Protein AF-A0A8T5LD85-F1 (afdb_monomer)

pLDDT: mean 77.51, std 15.49, range [33.22, 97.12]

Solvent-accessible surface area (backbone atoms only — not comparable to full-atom values): 18592 Å² total; per-residue (Å²): 136,86,70,87,50,70,67,47,44,51,53,49,46,69,74,64,62,64,56,64,53,70,41,62,47,35,42,50,75,44,78,92,43,72,86,61,87,80,78,57,36,55,73,49,64,43,42,46,42,72,33,57,72,89,46,69,67,46,61,55,53,54,53,54,45,33,55,76,69,49,54,32,42,46,53,50,37,31,38,57,73,80,28,33,39,38,39,31,45,53,78,67,80,88,53,88,44,42,70,38,31,52,52,48,53,39,49,52,37,43,68,58,50,76,78,54,74,95,57,60,59,74,67,29,42,44,67,82,39,66,40,73,43,72,80,37,50,37,83,82,70,28,62,16,40,70,61,84,54,78,74,66,75,52,84,43,77,84,71,60,74,77,65,56,66,78,64,61,74,66,51,38,40,40,35,38,28,34,61,34,60,34,54,84,49,90,68,32,23,34,50,72,44,38,32,80,65,85,80,62,70,59,65,61,52,23,66,77,68,68,42,29,39,32,45,31,29,38,46,98,72,35,40,36,38,39,25,51,43,58,40,48,59,69,60,46,51,54,50,37,62,74,59,70,35,73,47,68,56,35,73,74,70,75,44,45,79,43,68,66,39,43,35,33,26,81,88,28,81,74,36,70,45,55,39,81,76,49,73,53,82,32,73,91,40,47,81,43,58,24,35,35,30,59,48,53,54,40,45,75,68,72,43,89,79,89,66,89,32,67,41,50,35,86,65,56,72,74,42,80,46,77,45,76,46,130

Mean predicted aligned error: 16.6 Å

Radius of gyration: 26.23 Å; Cα contacts (8 Å, |Δi|>4): 599; chains: 1; bounding box: 59×49×70 Å

Secondary structure (DSSP, 8-state):
----SHHHHHHHHHHH--S--EEESEEESSTT-SSSTTSPPEEEE-EEEEEETT-THHHHHHHHHHHHTT---EEEEEE-SSEEEEEEE------SSHHHHHHHHHHHHHHHHTT-SS--HHHHH-SS-EEEPTT-B-TTS-B-EE--------------HHHHGGG----EEEEEEEESB-TTSSSEE--EEEESSPPP-HHHHHHHHT---EEEEEETTEEEEEE-B-EEHHHHHHHHHHHT---HHHHHHSS-EEE-S-EEETTEEEEPPPEEEEEE--GGGTTS-EEHHHHHHHHHTT-----SSEES-SS---EEEEEEP-

Foldseek 3Di:
DDDDDPVSVVVVCVVPVDQFAKDFQWDWPDRVDPPPPDDIFTFAGKQKWWFFAVPPVLVVLLVVLCVVVLFWWWKWKKDQPGTIMMTTRRVDDGDPARVLNLVVQLVVQCSSPVPGPPTPNVQRSDRRHMDTDQQDAHNVRDHTHIPDDDTDGDPRPPDDPVPVVVVDAQKKKKFKKFKQDFAPDDQKGWQKFKAQDDWDPVVVLCVVLVFFKWFWWDKPRIIITTTQFIDHLVSSVVSRVVRVGDCPCCVVPVIDMDTLAFIAINNGTPIGGIAGDDMPGDCPCLQHEGEQQCCVSCVSNVHDDDRPHYDGDNHTDMDIDIDRHD

Nearest PDB structures (foldseek):
  4fgn-assembly1_B  TM=5.171E-01  e=1.941E+00  Betapolyomavirus macacae
  2atz-assembly1_A  TM=5.413E-01  e=8.289E+00  Helicobacter pylori 26695
  2zho-assembly3_F  TM=2.823E-01  e=5.520E+00  Thermus thermophilus
  5xor-assembly3_D  TM=3.253E-01  e=6.964E+00  Porcine circovirus 2

Sequence (326 aa):
EQIRNEKDLLKQLIRFQPLNVFSSVSTWLNPLNIETEKDNILLDSLLYIDIDSHKKSILKQVRDRMKDLKIAGEWDYGNSGNGFFDYYNLNLIPVQNPEARYIYHQGIKKQIISKLKDVDIPISIDMERVSRVIGTYNEGENLCHSLKGRLKSFKGKKKEKKEIEKKVPKLYYSYKFITNVVEGTNNLCVPILKFKGKLPDLRKVQEKFKLSTFYLLETHNSKIAICLKVIDKNRLKKIMNFAKCESNAFEKYGFIWVRTSKMITNHGLKDDKPRLIKMIINKKFDKEPHSRPHLDLLKHLGIKVNHPNLVGNEKNKVYMAKFKGF

Structure (mmCIF, N/CA/C/O backbone):
data_AF-A0A8T5LD85-F1
#
_entry.id   AF-A0A8T5LD85-F1
#
loop_
_atom_site.group_PDB
_atom_site.id
_atom_site.type_symbol
_atom_site.label_atom_id
_atom_site.label_alt_id
_atom_site.label_comp_id
_atom_site.label_asym_id
_atom_site.label_entity_id
_atom_site.label_seq_id
_atom_site.pdbx_PDB_ins_code
_atom_site.Cartn_x
_atom_site.Cartn_y
_atom_site.Cartn_z
_atom_site.occupancy
_atom_site.B_iso_or_equiv
_atom_site.auth_seq_id
_atom_site.auth_comp_id
_atom_site.auth_asym_id
_atom_site.auth_atom_id
_atom_site.pdbx_PDB_model_num
ATOM 1 N N . GLU A 1 1 ? -5.886 3.754 -30.152 1.00 68.81 1 GLU A N 1
ATOM 2 C CA . GLU A 1 1 ? -6.060 2.464 -30.864 1.00 68.81 1 GLU A CA 1
ATOM 3 C C . GLU A 1 1 ? -5.058 1.455 -30.300 1.00 68.81 1 GLU A C 1
ATOM 5 O O . GLU A 1 1 ? -3.999 1.881 -29.857 1.00 68.81 1 GLU A O 1
ATOM 10 N N . GLN A 1 2 ? -5.391 0.161 -30.230 1.00 78.12 2 GLN A N 1
ATOM 11 C CA . GLN A 1 2 ? -4.450 -0.870 -29.757 1.00 78.12 2 GLN A CA 1
ATOM 12 C C . GLN A 1 2 ? -3.513 -1.297 -30.892 1.00 78.12 2 GLN A C 1
ATOM 14 O O . GLN A 1 2 ? -3.983 -1.543 -31.999 1.00 78.12 2 GLN A O 1
ATOM 19 N N . ILE A 1 3 ? -2.219 -1.438 -30.601 1.00 84.06 3 ILE A N 1
ATOM 20 C CA . ILE A 1 3 ? -1.218 -2.004 -31.516 1.00 84.06 3 ILE A CA 1
ATOM 21 C C . ILE A 1 3 ? -1.091 -3.494 -31.193 1.00 84.06 3 ILE A C 1
ATOM 23 O O . ILE A 1 3 ? -0.669 -3.838 -30.090 1.00 84.06 3 ILE A O 1
ATOM 27 N N . ARG A 1 4 ? -1.490 -4.383 -32.110 1.00 84.19 4 ARG A N 1
ATOM 28 C CA . ARG A 1 4 ? -1.471 -5.843 -31.880 1.00 84.19 4 ARG A CA 1
ATOM 29 C C . ARG A 1 4 ? -0.425 -6.569 -32.714 1.00 84.19 4 ARG A C 1
ATOM 31 O O . ARG A 1 4 ? -0.063 -7.696 -32.394 1.00 84.19 4 ARG A O 1
ATOM 38 N N . ASN A 1 5 ? 0.024 -5.950 -33.797 1.00 82.19 5 ASN A N 1
ATOM 39 C CA . ASN A 1 5 ? 0.986 -6.517 -34.730 1.00 82.19 5 ASN A CA 1
ATOM 40 C C . ASN A 1 5 ? 1.802 -5.405 -35.411 1.00 82.19 5 ASN A C 1
ATOM 42 O O . ASN A 1 5 ? 1.544 -4.214 -35.233 1.00 82.19 5 ASN A O 1
ATOM 46 N N . GLU A 1 6 ? 2.780 -5.813 -36.216 1.00 80.00 6 GLU A N 1
ATOM 47 C CA . GLU A 1 6 ? 3.669 -4.912 -36.953 1.00 80.00 6 GLU A CA 1
ATOM 48 C C . GLU A 1 6 ? 2.924 -3.984 -37.926 1.00 80.00 6 GLU A C 1
ATOM 50 O O . GLU A 1 6 ? 3.265 -2.808 -38.029 1.00 80.00 6 GLU A O 1
ATOM 55 N N . LYS A 1 7 ? 1.865 -4.466 -38.593 1.00 86.00 7 LYS A N 1
ATOM 56 C CA . LYS A 1 7 ? 1.065 -3.642 -39.515 1.00 86.00 7 LYS A CA 1
ATOM 57 C C . LYS A 1 7 ? 0.327 -2.532 -38.770 1.00 86.00 7 LYS A C 1
ATOM 59 O O . LYS A 1 7 ? 0.285 -1.403 -39.255 1.00 86.00 7 LYS A O 1
ATOM 64 N N . ASP A 1 8 ? -0.220 -2.836 -37.592 1.00 86.12 8 ASP A N 1
ATOM 65 C CA . ASP A 1 8 ? -0.864 -1.836 -36.736 1.00 86.12 8 ASP A CA 1
ATOM 66 C C . ASP A 1 8 ? 0.149 -0.773 -36.310 1.00 86.12 8 ASP A C 1
ATOM 68 O O . ASP A 1 8 ? -0.139 0.418 -36.412 1.00 86.12 8 ASP A O 1
ATOM 72 N N . LEU A 1 9 ? 1.343 -1.199 -35.875 1.00 81.31 9 LEU A N 1
ATOM 73 C CA . LEU A 1 9 ? 2.420 -0.294 -35.478 1.00 81.31 9 LEU A CA 1
ATOM 74 C C . LEU A 1 9 ? 2.813 0.618 -36.642 1.00 81.31 9 LEU A C 1
ATOM 76 O O . LEU A 1 9 ? 2.788 1.835 -36.488 1.00 81.31 9 LEU A O 1
ATOM 80 N N . LEU A 1 10 ? 3.100 0.047 -37.814 1.00 80.88 10 LEU A N 1
ATOM 81 C CA . LEU A 1 10 ? 3.479 0.799 -39.008 1.00 80.88 10 LEU A CA 1
ATOM 82 C C . LEU A 1 10 ? 2.406 1.824 -39.393 1.00 80.88 10 LEU A C 1
ATOM 84 O O . LEU A 1 10 ? 2.725 2.980 -39.662 1.00 80.88 10 LEU A O 1
ATOM 88 N N . LYS A 1 11 ? 1.127 1.432 -39.349 1.00 85.62 11 LYS A N 1
ATOM 89 C CA . LYS A 1 11 ? 0.003 2.340 -39.603 1.00 85.62 11 LYS A CA 1
ATOM 90 C C . LYS A 1 11 ? -0.007 3.522 -38.628 1.00 85.62 11 LYS A C 1
ATOM 92 O O . LYS A 1 11 ? -0.221 4.651 -39.065 1.00 85.62 11 LYS A O 1
ATOM 97 N N . GLN A 1 12 ? 0.232 3.290 -37.332 1.00 85.06 12 GLN A N 1
ATOM 98 C CA . GLN A 1 12 ? 0.310 4.379 -36.348 1.00 85.06 12 GLN A CA 1
ATOM 99 C C . GLN A 1 12 ? 1.540 5.267 -36.567 1.00 85.06 12 GLN A C 1
ATOM 101 O O . GLN A 1 12 ? 1.423 6.486 -36.481 1.00 85.06 12 GLN A O 1
ATOM 106 N N . LEU A 1 13 ? 2.699 4.678 -36.877 1.00 79.06 13 LEU A N 1
ATOM 107 C CA . LEU A 1 13 ? 3.932 5.424 -37.135 1.00 79.06 13 LEU A CA 1
ATOM 108 C C . LEU A 1 13 ? 3.786 6.351 -38.345 1.00 79.06 13 LEU A C 1
ATOM 110 O O . LEU A 1 13 ? 4.150 7.519 -38.255 1.00 79.06 13 LEU A O 1
ATOM 114 N N . ILE A 1 14 ? 3.189 5.870 -39.440 1.00 81.12 14 ILE A N 1
ATOM 115 C CA . ILE A 1 14 ? 2.913 6.688 -40.632 1.00 81.12 14 ILE A CA 1
ATOM 116 C C . ILE A 1 14 ? 1.914 7.804 -40.310 1.00 81.12 14 ILE A C 1
ATOM 118 O O . ILE A 1 14 ? 2.099 8.937 -40.743 1.00 81.12 14 ILE A O 1
ATOM 122 N N . ARG A 1 15 ? 0.857 7.489 -39.550 1.00 85.38 15 ARG A N 1
ATOM 123 C CA . ARG A 1 15 ? -0.204 8.445 -39.207 1.00 85.38 15 ARG A CA 1
ATOM 124 C C 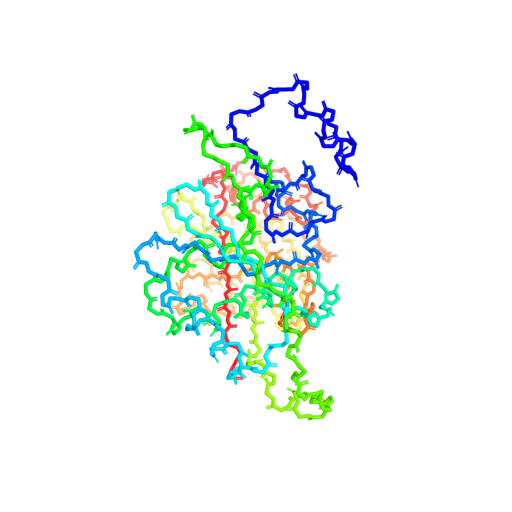. ARG A 1 15 ? 0.295 9.586 -38.325 1.00 85.38 15 ARG A C 1
ATOM 126 O O . ARG A 1 15 ? -0.108 10.722 -38.539 1.00 85.38 15 ARG A O 1
ATOM 133 N N . PHE A 1 16 ? 1.087 9.272 -37.302 1.00 82.94 16 PHE A N 1
ATOM 134 C CA . PHE A 1 16 ? 1.475 10.239 -36.274 1.00 82.94 16 PHE A CA 1
ATOM 135 C C . PHE A 1 16 ? 2.872 10.825 -36.463 1.00 82.94 16 PHE A C 1
ATOM 137 O O . PHE A 1 16 ? 3.164 11.833 -35.831 1.00 82.94 16 PHE A O 1
ATOM 144 N N . GLN A 1 17 ? 3.719 10.201 -37.289 1.00 80.50 17 GLN A N 1
ATOM 145 C CA . GLN A 1 17 ? 5.101 10.620 -37.557 1.00 80.50 17 GLN A CA 1
ATOM 146 C C . GLN A 1 17 ? 5.865 11.027 -36.280 1.00 80.50 17 GLN A C 1
ATOM 148 O O . GLN A 1 17 ? 6.377 12.143 -36.180 1.00 80.50 17 GLN A O 1
ATOM 153 N N . PRO A 1 18 ? 5.901 10.158 -35.251 1.00 80.31 18 PRO A N 1
ATOM 154 C CA . PRO A 1 18 ? 6.452 10.532 -33.956 1.00 80.31 18 PRO A CA 1
ATOM 155 C C . PRO A 1 18 ? 7.970 10.744 -34.026 1.00 80.31 18 PRO A C 1
ATOM 157 O O . PRO A 1 18 ? 8.690 9.921 -34.588 1.00 80.31 18 PRO A O 1
ATOM 160 N N . LEU A 1 19 ? 8.466 11.788 -33.352 1.00 77.31 19 LEU A N 1
ATOM 161 C CA . LEU A 1 19 ? 9.908 12.052 -33.203 1.00 77.31 19 LEU A CA 1
ATOM 162 C C . LEU A 1 19 ? 10.634 10.965 -32.397 1.00 77.31 19 LEU A C 1
ATOM 164 O O . LEU A 1 19 ? 11.827 10.729 -32.563 1.00 77.31 19 LEU A O 1
ATOM 168 N N . ASN A 1 20 ? 9.921 10.312 -31.479 1.00 79.75 20 ASN A N 1
ATOM 169 C CA . ASN A 1 20 ? 10.462 9.255 -30.642 1.00 79.75 20 ASN A CA 1
ATOM 170 C C . ASN A 1 20 ? 9.410 8.162 -30.435 1.00 79.75 20 ASN A C 1
ATOM 172 O O . ASN A 1 20 ? 8.248 8.452 -30.152 1.00 79.75 20 ASN A O 1
ATOM 176 N N . VAL A 1 21 ? 9.836 6.901 -30.527 1.00 82.88 21 VAL A N 1
ATOM 177 C CA . VAL A 1 21 ? 8.967 5.735 -30.339 1.00 82.88 21 VAL A CA 1
ATOM 178 C C . VAL A 1 21 ? 9.463 4.917 -29.157 1.00 82.88 21 VAL A C 1
ATOM 180 O O . VAL A 1 21 ? 10.619 4.487 -29.121 1.00 82.88 21 VAL A O 1
ATOM 183 N N . PHE A 1 22 ? 8.566 4.665 -28.208 1.00 87.00 22 PHE A N 1
ATOM 184 C CA . PHE A 1 22 ? 8.861 3.908 -27.000 1.00 87.00 22 PHE A CA 1
ATOM 185 C C . PHE A 1 22 ? 7.869 2.762 -26.796 1.00 87.00 22 PHE A C 1
ATOM 187 O O . PHE A 1 22 ? 6.721 2.830 -27.231 1.00 87.00 22 PHE A O 1
ATOM 194 N N . SER A 1 23 ? 8.316 1.721 -26.100 1.00 86.75 23 SER A N 1
ATOM 195 C CA . SER A 1 23 ? 7.491 0.624 -25.599 1.00 86.75 23 SER A CA 1
ATOM 196 C C . SER A 1 23 ? 7.777 0.412 -24.119 1.00 86.75 23 SER A C 1
ATOM 198 O O . SER A 1 23 ? 8.888 0.662 -23.659 1.00 86.75 23 SER A O 1
ATOM 200 N N . SER A 1 24 ? 6.798 -0.076 -23.358 1.00 88.06 24 SER A N 1
ATOM 201 C CA . SER A 1 24 ? 7.055 -0.496 -21.979 1.00 88.06 24 SER A CA 1
ATOM 202 C C . SER A 1 24 ? 8.015 -1.687 -21.959 1.00 88.06 24 SER A C 1
ATOM 204 O O . SER A 1 24 ? 7.915 -2.587 -22.795 1.00 88.06 24 SER A O 1
ATOM 206 N N . V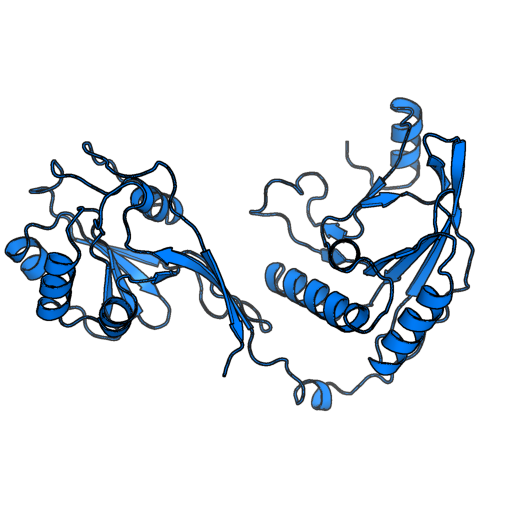AL A 1 25 ? 8.920 -1.710 -20.976 1.00 88.12 25 VAL A N 1
ATOM 207 C CA . VAL A 1 25 ? 9.764 -2.885 -20.681 1.00 88.12 25 VAL A CA 1
ATOM 208 C C . VAL A 1 25 ? 8.979 -3.979 -19.949 1.00 88.12 25 VAL A C 1
ATOM 210 O O . VAL A 1 25 ? 9.489 -5.076 -19.719 1.00 88.12 25 VAL A O 1
ATOM 213 N N . SER A 1 26 ? 7.737 -3.676 -19.567 1.00 87.88 26 SER A N 1
ATOM 214 C CA . SER A 1 26 ? 6.810 -4.575 -18.899 1.00 87.88 26 SER A CA 1
ATOM 215 C C . SER A 1 26 ? 5.597 -4.865 -19.768 1.00 87.88 26 SER A C 1
ATOM 217 O O . SER A 1 26 ? 5.106 -4.021 -20.513 1.00 87.88 26 SER A O 1
ATOM 219 N N . THR A 1 27 ? 5.087 -6.083 -19.638 1.00 85.06 27 THR A N 1
ATOM 220 C CA . THR A 1 27 ? 3.852 -6.516 -20.284 1.00 85.06 27 THR A CA 1
ATOM 221 C C . THR A 1 27 ? 2.713 -6.405 -19.287 1.00 85.06 27 THR A C 1
ATOM 223 O O . THR A 1 27 ? 2.807 -6.920 -18.172 1.00 85.06 27 THR A O 1
ATOM 226 N N . TRP A 1 28 ? 1.621 -5.774 -19.700 1.00 84.56 28 TRP A N 1
ATOM 227 C CA . TRP A 1 28 ? 0.451 -5.517 -18.866 1.00 84.56 28 TRP A CA 1
ATOM 228 C C . TRP A 1 28 ? -0.791 -6.147 -19.484 1.00 84.56 28 TRP A C 1
ATOM 230 O O . TRP A 1 28 ? -0.913 -6.211 -20.706 1.00 84.56 28 TRP A O 1
ATOM 240 N N . LEU A 1 29 ? -1.731 -6.584 -18.647 1.00 82.69 29 LEU A N 1
ATOM 241 C CA . LEU A 1 29 ? -3.008 -7.130 -19.106 1.00 82.69 29 LEU A CA 1
ATOM 242 C C . LEU A 1 29 ? -3.829 -6.082 -19.870 1.00 82.69 29 LEU A C 1
ATOM 244 O O . LEU A 1 29 ? -4.479 -6.411 -20.858 1.00 82.69 29 LEU A O 1
ATOM 248 N N . ASN A 1 30 ? -3.781 -4.822 -19.430 1.00 83.44 30 ASN A N 1
ATOM 249 C CA . ASN A 1 30 ? -4.406 -3.694 -20.108 1.00 83.44 30 ASN A CA 1
ATOM 250 C C . ASN A 1 30 ? -3.372 -2.588 -20.398 1.00 83.44 30 ASN A C 1
ATOM 252 O O . ASN A 1 30 ? -3.226 -1.658 -19.605 1.00 83.44 30 ASN A O 1
ATOM 256 N N . PRO A 1 31 ? -2.655 -2.633 -21.532 1.00 78.81 31 PRO A N 1
ATOM 257 C CA . PRO A 1 31 ? -1.578 -1.683 -21.826 1.00 78.81 31 PRO A CA 1
ATOM 258 C C . PRO A 1 31 ? -2.053 -0.235 -22.036 1.00 78.81 31 PRO A C 1
ATOM 260 O O . PRO A 1 31 ? -1.231 0.671 -22.047 1.00 78.81 31 PRO A O 1
ATOM 263 N N . LEU A 1 32 ? -3.362 0.006 -22.181 1.00 80.06 32 LEU A N 1
ATOM 264 C CA . LEU A 1 32 ? -3.923 1.354 -22.327 1.00 80.06 32 LEU A CA 1
ATOM 265 C C . LEU A 1 32 ? -4.188 2.050 -20.987 1.00 80.06 32 LEU A C 1
ATOM 267 O O . LEU A 1 32 ? -4.561 3.218 -20.977 1.00 80.06 32 LEU A O 1
ATOM 271 N N . ASN A 1 33 ? -4.048 1.339 -19.866 1.00 74.06 33 ASN A N 1
ATOM 272 C CA . ASN A 1 33 ? -4.410 1.851 -18.552 1.00 74.06 33 ASN A CA 1
ATOM 273 C C . ASN A 1 33 ? -3.327 1.547 -17.509 1.00 74.06 33 ASN A C 1
ATOM 275 O O . ASN A 1 33 ? -3.544 0.795 -16.559 1.00 74.06 33 ASN A O 1
ATOM 279 N N . ILE A 1 34 ? -2.124 2.073 -17.741 1.00 63.03 34 ILE A N 1
ATOM 280 C CA . ILE A 1 34 ? -0.964 1.875 -16.858 1.00 63.03 34 ILE A CA 1
ATOM 281 C C . ILE A 1 34 ? -1.044 2.818 -15.642 1.00 63.03 34 ILE A C 1
ATOM 283 O O . ILE A 1 34 ? -0.747 2.398 -14.532 1.00 63.03 34 ILE A O 1
ATOM 287 N N . GLU A 1 35 ? -1.553 4.043 -15.819 1.00 55.84 35 GLU A N 1
ATOM 288 C CA . GLU A 1 35 ? -1.528 5.098 -14.790 1.00 55.84 35 GLU A CA 1
ATOM 289 C C . GLU A 1 35 ? -2.630 4.993 -13.719 1.00 55.84 35 GLU A C 1
ATOM 291 O O . GLU A 1 35 ? -2.504 5.575 -12.640 1.00 55.84 35 GLU A O 1
ATOM 296 N N . THR A 1 36 ? -3.722 4.253 -13.959 1.00 51.50 36 THR A N 1
ATOM 297 C CA . THR A 1 36 ? -4.770 4.072 -12.937 1.00 51.50 36 THR A CA 1
ATOM 298 C C . THR A 1 36 ? -4.535 2.771 -12.161 1.00 51.50 36 THR A C 1
ATOM 300 O O . THR A 1 36 ? -5.119 1.722 -12.423 1.00 51.50 36 THR A O 1
ATOM 303 N N . GLU A 1 37 ? -3.617 2.854 -11.193 1.00 51.94 37 GLU A N 1
ATOM 304 C CA . GLU A 1 37 ? -3.023 1.789 -10.356 1.00 51.94 37 GLU A CA 1
ATOM 305 C C . GLU A 1 37 ? -3.990 0.931 -9.491 1.00 51.94 37 GLU A C 1
ATOM 307 O O . GLU A 1 37 ? -3.682 0.581 -8.346 1.00 51.94 37 GLU A O 1
ATOM 312 N N . LYS A 1 38 ? -5.188 0.575 -9.961 1.00 52.62 38 LYS A N 1
ATOM 313 C CA . LYS A 1 38 ? -6.083 -0.320 -9.207 1.00 52.62 38 LYS A CA 1
ATOM 314 C C . LYS A 1 38 ? -6.331 -1.675 -9.847 1.00 52.62 38 LYS A C 1
ATOM 316 O O . LYS A 1 38 ? -6.478 -2.626 -9.087 1.00 52.62 38 LYS A O 1
ATOM 321 N N . ASP A 1 39 ? -6.283 -1.791 -11.175 1.00 59.50 39 ASP A N 1
ATOM 322 C CA . ASP A 1 39 ? -6.771 -3.008 -11.845 1.00 59.50 39 ASP A CA 1
ATOM 323 C C . ASP A 1 39 ? -5.871 -3.546 -12.970 1.00 59.50 39 ASP A C 1
ATOM 325 O O . ASP A 1 39 ? -6.208 -4.555 -13.592 1.00 59.50 39 ASP A O 1
ATOM 329 N N . ASN A 1 40 ? -4.719 -2.924 -13.247 1.00 72.81 40 ASN A N 1
ATOM 330 C CA . ASN A 1 40 ? -3.839 -3.420 -14.301 1.00 72.81 40 ASN A CA 1
ATOM 331 C C . ASN A 1 40 ? -2.863 -4.483 -13.781 1.00 72.81 40 ASN A C 1
ATOM 333 O O . ASN A 1 40 ? -2.120 -4.277 -12.823 1.00 72.81 40 ASN A O 1
ATOM 337 N N . ILE A 1 41 ? -2.879 -5.648 -14.421 1.00 78.25 41 ILE A N 1
ATOM 338 C CA . ILE A 1 41 ? -2.114 -6.818 -14.001 1.00 78.25 41 ILE A CA 1
ATOM 339 C C . ILE A 1 41 ? -0.803 -6.851 -14.781 1.00 78.25 41 ILE A C 1
ATOM 341 O O . ILE A 1 41 ? -0.812 -7.034 -15.998 1.00 78.25 41 ILE A O 1
ATOM 345 N N . LEU A 1 42 ? 0.325 -6.731 -14.078 1.00 82.94 42 LEU A N 1
ATOM 346 C CA . LEU A 1 42 ? 1.639 -7.035 -14.645 1.00 82.94 42 LEU A CA 1
ATOM 347 C C . LEU A 1 42 ? 1.652 -8.501 -15.076 1.00 82.94 42 LEU A C 1
ATOM 349 O O . LEU A 1 42 ? 1.425 -9.367 -14.237 1.00 82.94 42 LEU A O 1
ATOM 353 N N . LEU A 1 43 ? 1.934 -8.790 -16.342 1.00 80.31 43 LEU A N 1
ATOM 354 C CA . LEU A 1 43 ? 2.082 -10.141 -16.887 1.00 80.31 43 LEU A CA 1
ATOM 355 C C . LEU A 1 43 ? 3.540 -10.598 -16.877 1.00 80.31 43 LEU A C 1
ATOM 357 O O . LEU A 1 43 ? 3.808 -11.718 -16.452 1.00 80.31 43 L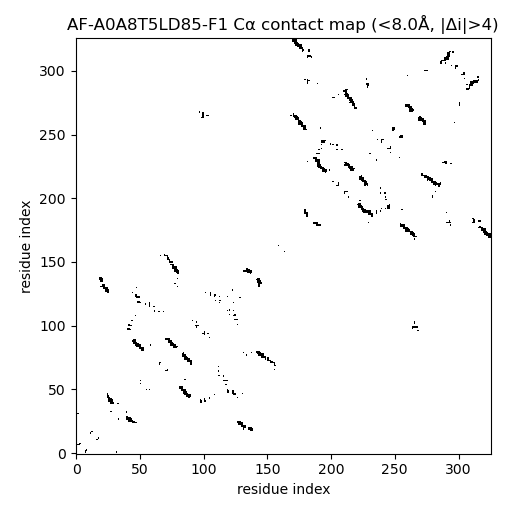EU A O 1
ATOM 361 N N . ASP A 1 44 ? 4.458 -9.725 -17.284 1.00 82.62 44 ASP A N 1
ATOM 362 C CA . ASP A 1 44 ? 5.895 -10.002 -17.339 1.00 82.62 44 ASP A CA 1
ATOM 363 C C . ASP A 1 44 ? 6.696 -8.689 -17.338 1.00 82.62 44 ASP A C 1
ATOM 365 O O . ASP A 1 44 ? 6.131 -7.614 -17.538 1.00 82.62 44 ASP A O 1
ATOM 369 N N . SER A 1 45 ? 8.006 -8.752 -17.110 1.00 86.38 45 SER A N 1
ATOM 370 C CA . SER A 1 45 ? 8.892 -7.595 -17.201 1.00 86.38 45 SER A CA 1
ATOM 371 C C . SER A 1 45 ? 10.326 -7.976 -17.524 1.00 86.38 45 SER A C 1
ATOM 373 O O . SER A 1 45 ? 10.938 -8.788 -16.822 1.00 86.38 45 SER A O 1
ATOM 375 N N . LEU A 1 46 ? 10.873 -7.301 -18.533 1.00 86.38 46 LEU A N 1
ATOM 376 C CA . LEU A 1 46 ? 12.269 -7.385 -18.932 1.00 86.38 46 LEU A CA 1
ATOM 377 C C . LEU A 1 46 ? 13.151 -6.660 -17.915 1.00 86.38 46 LEU A C 1
ATOM 379 O O . LEU A 1 46 ? 12.784 -5.611 -17.381 1.00 86.38 46 LEU A O 1
ATOM 383 N N . LEU A 1 47 ? 14.347 -7.184 -17.664 1.00 85.31 47 LEU A N 1
ATOM 384 C CA . LEU A 1 47 ? 15.407 -6.392 -17.045 1.00 85.31 47 LEU A CA 1
ATOM 385 C C . LEU A 1 47 ? 15.989 -5.471 -18.118 1.00 85.31 47 LEU A C 1
ATOM 387 O O . LEU A 1 47 ? 16.609 -5.949 -19.063 1.00 85.31 47 LEU A O 1
ATOM 391 N N . TYR A 1 48 ? 15.750 -4.173 -17.956 1.00 86.56 48 TYR A N 1
ATOM 392 C CA . TYR A 1 48 ? 16.299 -3.116 -18.794 1.00 86.56 48 TYR A CA 1
ATOM 393 C C . TYR A 1 48 ? 17.512 -2.512 -18.104 1.00 86.56 48 TYR A C 1
ATOM 395 O O . TYR A 1 48 ? 17.462 -2.246 -16.903 1.00 86.56 48 TYR A O 1
ATOM 403 N N . ILE A 1 49 ? 18.588 -2.304 -18.854 1.00 84.50 49 ILE A N 1
ATOM 404 C CA . ILE A 1 49 ? 19.793 -1.651 -18.351 1.00 84.50 49 ILE A CA 1
ATOM 405 C C . ILE A 1 49 ? 20.180 -0.564 -19.336 1.00 84.50 49 ILE A C 1
ATOM 407 O O . ILE A 1 49 ? 20.461 -0.857 -20.497 1.00 84.50 49 ILE A O 1
ATOM 411 N N . ASP A 1 50 ? 20.197 0.670 -18.843 1.00 81.56 50 ASP A N 1
ATOM 412 C CA . ASP A 1 50 ? 20.709 1.825 -19.571 1.00 81.56 50 ASP A CA 1
ATOM 413 C C . ASP A 1 50 ? 22.229 1.877 -19.413 1.00 81.56 50 ASP A C 1
ATOM 415 O O . ASP A 1 50 ? 22.749 1.760 -18.298 1.00 81.56 50 ASP A O 1
ATOM 419 N N . ILE A 1 51 ? 22.950 1.971 -20.525 1.00 77.75 51 ILE A N 1
ATOM 420 C CA . ILE A 1 51 ? 24.408 1.882 -20.559 1.00 77.75 51 ILE A CA 1
ATOM 421 C C . ILE A 1 51 ? 24.946 3.075 -21.330 1.00 77.75 51 ILE A C 1
ATOM 423 O O . ILE A 1 51 ? 24.860 3.134 -22.557 1.00 77.75 51 ILE A O 1
ATOM 427 N N . ASP A 1 52 ? 25.613 3.977 -20.622 1.00 72.31 52 ASP A N 1
ATOM 428 C CA . ASP A 1 52 ? 26.348 5.059 -21.267 1.00 72.31 52 ASP A CA 1
ATOM 429 C C . ASP A 1 52 ? 27.397 4.499 -22.241 1.00 72.31 52 ASP A C 1
ATOM 431 O O . ASP A 1 52 ? 28.061 3.486 -21.976 1.00 72.31 52 ASP A O 1
ATOM 435 N N . SER A 1 53 ? 27.575 5.177 -23.375 1.00 62.66 53 SER A N 1
ATOM 436 C CA . SER A 1 53 ? 28.392 4.737 -24.519 1.00 62.66 53 SER A CA 1
ATOM 437 C C . SER A 1 53 ? 29.833 4.320 -24.161 1.00 62.66 53 SER A C 1
ATOM 439 O O . SER A 1 53 ? 30.419 3.461 -24.829 1.00 62.66 53 SER A O 1
ATOM 441 N N . HIS A 1 54 ? 30.385 4.845 -23.065 1.00 63.00 54 HIS A N 1
ATOM 442 C CA . HIS A 1 54 ? 31.739 4.560 -22.581 1.00 63.00 54 HIS A CA 1
ATOM 443 C C . HIS A 1 54 ? 31.851 3.340 -21.642 1.00 63.00 54 HIS A C 1
ATOM 445 O O . HIS A 1 54 ? 32.961 2.965 -21.265 1.00 63.00 54 HIS A O 1
ATOM 451 N N . LYS A 1 55 ? 30.744 2.679 -21.264 1.00 68.38 55 LYS A N 1
ATOM 452 C CA . LYS A 1 55 ? 30.719 1.652 -20.198 1.00 68.38 55 LYS A CA 1
ATOM 453 C C . LYS A 1 55 ? 30.282 0.254 -20.660 1.00 68.38 55 LYS A C 1
ATOM 455 O O . LYS A 1 55 ? 29.592 -0.472 -19.947 1.00 68.38 55 LYS A O 1
ATOM 460 N N . LYS A 1 56 ? 30.759 -0.204 -21.826 1.00 66.81 56 LYS A N 1
ATOM 461 C CA . LYS A 1 56 ? 30.462 -1.557 -22.366 1.00 66.81 56 LYS A CA 1
ATOM 462 C C . LYS A 1 56 ? 30.818 -2.721 -21.422 1.00 66.81 56 LYS A C 1
ATOM 464 O O . LYS A 1 56 ? 30.278 -3.817 -21.573 1.00 66.81 56 LYS A O 1
ATOM 469 N N . SER A 1 57 ? 31.699 -2.510 -20.439 1.00 72.69 57 SER A N 1
ATOM 470 C CA . SER A 1 57 ? 32.049 -3.511 -19.419 1.00 72.69 57 SER A CA 1
ATOM 471 C C . SER A 1 57 ? 30.853 -3.937 -18.553 1.00 72.69 57 SER A C 1
ATOM 473 O O . SER A 1 57 ? 30.858 -5.055 -18.034 1.00 72.69 57 SER A O 1
ATOM 475 N N . ILE A 1 58 ? 29.809 -3.104 -18.444 1.00 75.12 58 ILE A N 1
ATOM 476 C CA . ILE A 1 58 ? 28.568 -3.403 -17.710 1.00 75.12 58 ILE A CA 1
ATOM 477 C C . ILE A 1 58 ? 27.880 -4.649 -18.279 1.00 75.12 58 ILE A C 1
ATOM 479 O O . ILE A 1 58 ? 27.468 -5.519 -17.516 1.00 75.12 58 ILE A O 1
ATOM 483 N N . LEU A 1 59 ? 27.854 -4.809 -19.606 1.00 72.81 59 LEU A N 1
ATOM 484 C CA . LEU A 1 59 ? 27.247 -5.971 -20.272 1.00 72.81 59 LEU A CA 1
ATOM 485 C C . LEU A 1 59 ? 27.840 -7.289 -19.769 1.00 72.81 59 LEU A C 1
ATOM 487 O O . LEU A 1 59 ? 27.133 -8.256 -19.491 1.00 72.81 59 LEU A O 1
ATOM 491 N N . LYS A 1 60 ? 29.169 -7.333 -19.633 1.00 76.56 60 LYS A N 1
ATOM 492 C CA . LYS A 1 60 ? 29.867 -8.514 -19.124 1.00 76.56 60 LYS A CA 1
ATOM 493 C C . LYS A 1 60 ? 29.511 -8.763 -17.657 1.00 76.56 60 LYS A C 1
ATOM 495 O O . LYS A 1 60 ? 29.201 -9.898 -17.306 1.00 76.56 60 LYS A O 1
ATOM 500 N N . GLN A 1 61 ? 29.481 -7.711 -16.835 1.00 79.94 61 GLN A N 1
ATOM 501 C CA . GLN A 1 61 ? 29.133 -7.817 -15.414 1.00 79.94 61 GLN A CA 1
ATOM 502 C C . GLN A 1 61 ? 27.717 -8.372 -15.208 1.00 79.94 61 GLN A C 1
ATOM 504 O O . GLN A 1 61 ? 27.524 -9.257 -14.377 1.00 79.94 61 GLN A O 1
ATOM 509 N N . VAL A 1 62 ? 26.737 -7.907 -15.989 1.00 76.44 62 VAL A N 1
ATOM 510 C CA . VAL A 1 62 ? 25.348 -8.391 -15.916 1.00 76.44 62 VAL A CA 1
ATOM 511 C C . VAL A 1 62 ? 25.275 -9.871 -16.274 1.00 76.44 62 VAL A C 1
ATOM 513 O O . VAL A 1 62 ? 24.681 -10.662 -15.540 1.00 76.44 62 VAL A O 1
ATOM 516 N N . ARG A 1 63 ? 25.931 -10.270 -17.368 1.00 75.69 63 ARG A N 1
ATOM 517 C CA . ARG A 1 63 ? 25.954 -11.667 -17.823 1.00 75.69 63 ARG A CA 1
ATOM 518 C C . ARG A 1 63 ? 26.600 -12.592 -16.802 1.00 75.69 63 ARG A C 1
ATOM 520 O O . ARG A 1 63 ? 26.054 -13.656 -16.516 1.00 75.69 63 ARG A O 1
ATOM 527 N N . ASP A 1 64 ? 27.743 -12.200 -16.248 1.00 79.81 64 ASP A N 1
ATOM 528 C CA . ASP A 1 64 ? 28.438 -12.991 -15.232 1.00 79.81 64 ASP A CA 1
ATOM 529 C C . ASP A 1 64 ? 27.582 -13.099 -13.963 1.00 79.81 64 ASP A C 1
ATOM 531 O O . ASP A 1 64 ? 27.396 -14.188 -13.421 1.00 79.81 64 ASP A O 1
ATOM 535 N N . ARG A 1 65 ? 26.902 -12.013 -13.582 1.00 78.69 65 ARG A N 1
ATOM 536 C CA . ARG A 1 65 ? 25.967 -12.013 -12.457 1.00 78.69 65 ARG A CA 1
ATOM 537 C C . ARG A 1 65 ? 24.763 -12.931 -12.671 1.00 78.69 65 ARG A C 1
ATOM 539 O O . ARG A 1 65 ? 24.360 -13.635 -11.745 1.00 78.69 65 ARG A O 1
ATOM 546 N N . MET A 1 66 ? 24.179 -12.943 -13.866 1.00 73.50 66 MET A N 1
ATOM 547 C CA . MET A 1 66 ? 23.074 -13.847 -14.194 1.00 73.50 66 MET A CA 1
ATOM 548 C C . MET A 1 66 ? 23.511 -15.313 -14.166 1.00 73.50 66 MET A C 1
ATOM 550 O O . MET A 1 66 ? 22.768 -16.154 -13.653 1.00 73.50 66 MET A O 1
ATOM 554 N N . LYS A 1 67 ? 24.730 -15.620 -14.633 1.00 75.19 67 LYS A N 1
ATOM 555 C CA . LYS A 1 67 ? 25.319 -16.964 -14.518 1.00 75.19 67 LYS A CA 1
ATOM 556 C C . LYS A 1 67 ? 25.512 -17.375 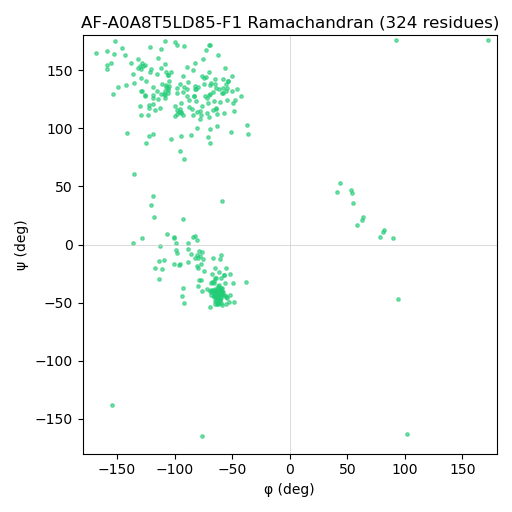-13.060 1.00 75.19 67 LYS A C 1
ATOM 558 O O . LYS A 1 67 ? 25.103 -18.479 -12.700 1.00 75.19 67 LYS A O 1
ATOM 563 N N . ASP A 1 68 ? 26.050 -16.492 -12.217 1.00 75.38 68 ASP A N 1
ATOM 564 C CA . ASP A 1 68 ? 26.223 -16.744 -10.778 1.00 75.38 68 ASP A CA 1
ATOM 565 C C . ASP A 1 68 ? 24.890 -17.054 -10.092 1.00 75.38 68 ASP A C 1
ATOM 567 O O . ASP A 1 68 ? 24.783 -17.954 -9.254 1.00 75.38 68 ASP A O 1
ATOM 571 N N . LEU A 1 69 ? 23.848 -16.311 -10.472 1.00 68.75 69 LEU A N 1
ATOM 572 C CA . LEU A 1 69 ? 22.489 -16.489 -9.969 1.00 68.75 69 LEU A CA 1
ATOM 573 C C . LEU A 1 69 ? 21.752 -17.660 -10.635 1.00 68.75 69 LEU A C 1
ATOM 575 O O . LEU A 1 69 ? 20.655 -18.009 -10.199 1.00 68.75 69 LEU A O 1
ATOM 579 N N . LYS A 1 70 ? 22.360 -18.299 -11.643 1.00 71.06 70 LYS A N 1
ATOM 580 C CA . LYS A 1 70 ? 21.787 -19.395 -12.439 1.00 71.06 70 LYS A CA 1
ATOM 581 C C . LYS A 1 70 ? 20.440 -19.024 -13.067 1.00 71.06 70 LYS A C 1
ATOM 583 O O . LYS A 1 70 ? 19.556 -19.871 -13.176 1.00 71.06 70 LYS A O 1
ATOM 588 N N . ILE A 1 71 ? 20.293 -17.765 -13.470 1.00 67.50 71 ILE A N 1
ATOM 589 C CA . ILE A 1 71 ? 19.096 -17.261 -14.139 1.00 67.50 71 ILE A CA 1
ATOM 590 C C . ILE A 1 71 ? 19.268 -17.510 -15.635 1.00 67.50 71 ILE A C 1
ATOM 592 O O . ILE A 1 71 ? 20.213 -17.018 -16.253 1.00 67.50 71 ILE A O 1
ATOM 596 N N . ALA A 1 72 ? 18.375 -18.319 -16.200 1.00 65.12 72 ALA A N 1
ATOM 597 C CA . ALA A 1 72 ? 18.293 -18.486 -17.641 1.00 65.12 72 ALA A CA 1
ATOM 598 C C . ALA A 1 72 ? 17.641 -17.244 -18.244 1.00 65.12 72 ALA A C 1
ATOM 600 O O . ALA A 1 72 ? 16.708 -16.690 -17.668 1.00 65.12 72 ALA A O 1
ATOM 601 N N . GLY A 1 73 ? 18.107 -16.829 -19.412 1.00 64.75 73 GLY A N 1
ATOM 602 C CA . GLY A 1 73 ? 17.487 -15.715 -20.092 1.00 64.75 73 GLY A CA 1
ATOM 603 C C . GLY A 1 73 ? 17.950 -15.557 -21.519 1.00 64.75 73 GLY A C 1
ATOM 604 O O . GLY A 1 73 ? 18.955 -16.134 -21.947 1.00 64.75 73 GLY A O 1
ATOM 605 N N . GLU A 1 74 ? 17.171 -14.766 -22.228 1.00 66.75 74 GLU A N 1
ATOM 606 C CA . GLU A 1 74 ? 17.477 -14.260 -23.553 1.00 66.75 74 GLU A CA 1
ATOM 607 C C . GLU A 1 74 ? 17.853 -12.798 -23.415 1.00 66.75 74 GLU A C 1
ATOM 609 O O . GLU A 1 74 ? 17.329 -12.121 -22.530 1.00 66.75 74 GLU A O 1
ATOM 614 N N . TRP A 1 75 ? 18.771 -12.326 -24.250 1.00 67.00 75 TRP A N 1
ATOM 615 C CA . TRP A 1 75 ? 19.165 -10.930 -24.222 1.00 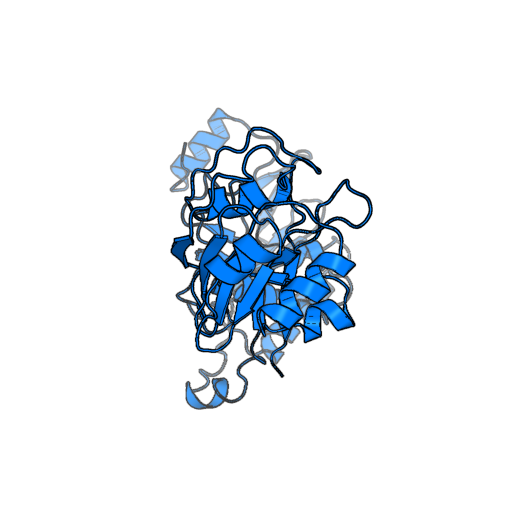67.00 75 TRP A CA 1
ATOM 616 C C . TRP A 1 75 ? 19.277 -10.347 -25.617 1.00 67.00 75 TRP A C 1
ATOM 618 O O . TRP A 1 75 ? 19.643 -11.054 -26.557 1.00 67.00 75 TRP A O 1
ATOM 628 N N . ASP A 1 76 ? 18.944 -9.066 -25.721 1.00 68.06 76 ASP A N 1
ATOM 629 C CA . ASP A 1 76 ? 19.096 -8.270 -26.931 1.00 68.06 76 ASP A CA 1
ATOM 630 C C . ASP A 1 76 ? 19.695 -6.918 -26.561 1.00 68.06 76 ASP A C 1
ATOM 632 O O . ASP A 1 76 ? 19.331 -6.313 -25.553 1.00 68.06 76 ASP A O 1
ATOM 636 N N . TYR A 1 77 ? 20.619 -6.461 -27.392 1.00 71.75 77 TYR A N 1
ATOM 637 C CA . TYR A 1 77 ? 21.451 -5.300 -27.139 1.00 71.75 77 TYR A CA 1
ATOM 638 C C . TYR 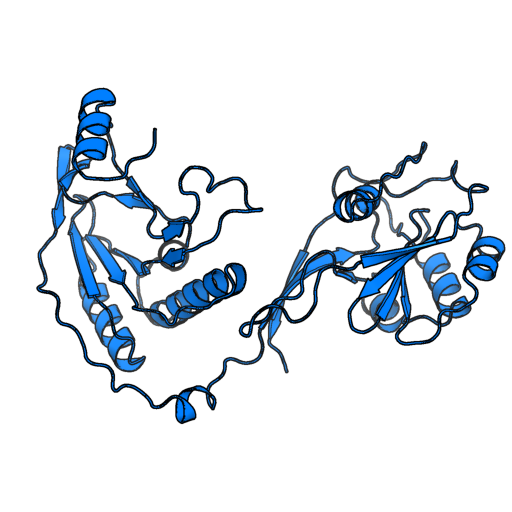A 1 77 ? 21.303 -4.335 -28.303 1.00 71.75 77 TYR A C 1
ATOM 640 O O . TYR A 1 77 ? 21.478 -4.717 -29.462 1.00 71.75 77 TYR A O 1
ATOM 648 N N . GLY A 1 78 ? 20.991 -3.081 -28.002 1.00 71.94 78 GLY A N 1
ATOM 649 C CA . GLY A 1 78 ? 20.791 -2.060 -29.018 1.00 71.94 78 GLY A CA 1
ATOM 650 C C . GLY A 1 78 ? 21.551 -0.781 -28.724 1.00 71.94 78 GLY A C 1
ATOM 651 O O . GLY A 1 78 ? 21.964 -0.513 -27.595 1.00 71.94 78 GLY A O 1
ATOM 652 N N . ASN A 1 79 ? 21.757 0.005 -29.774 1.00 72.12 79 ASN A N 1
ATOM 653 C CA . ASN A 1 79 ? 22.335 1.339 -29.693 1.00 72.12 79 ASN A CA 1
ATOM 654 C C . ASN A 1 79 ? 21.262 2.366 -30.058 1.00 72.12 79 ASN A C 1
ATOM 656 O O . ASN A 1 79 ? 20.611 2.230 -31.091 1.00 72.12 79 ASN A O 1
ATOM 660 N N . SER A 1 80 ? 21.092 3.375 -29.206 1.00 68.12 80 SER A N 1
ATOM 661 C CA . SER A 1 80 ? 20.107 4.454 -29.346 1.00 68.12 80 SER A CA 1
ATOM 662 C C . SER A 1 80 ? 20.689 5.766 -29.899 1.00 68.12 80 SER A C 1
ATOM 664 O O . SER A 1 80 ? 19.987 6.776 -29.927 1.00 68.12 80 SER A O 1
ATOM 666 N N . GLY A 1 81 ? 21.967 5.773 -30.295 1.00 64.19 81 GLY A N 1
ATOM 667 C CA . GLY A 1 81 ? 22.735 6.953 -30.712 1.00 64.19 81 GLY A CA 1
ATOM 668 C C . GLY A 1 81 ? 23.539 7.572 -29.564 1.00 64.19 81 GLY A C 1
ATOM 669 O O . GLY A 1 81 ? 24.737 7.788 -29.707 1.00 64.19 81 GLY A O 1
ATOM 670 N N . ASN A 1 82 ? 22.914 7.760 -28.396 1.00 64.75 82 ASN A N 1
ATOM 671 C CA . ASN A 1 82 ? 23.542 8.396 -27.221 1.00 64.75 82 ASN A CA 1
ATOM 672 C C . ASN A 1 82 ? 24.068 7.397 -26.178 1.00 64.75 82 ASN A C 1
ATOM 674 O O . ASN A 1 82 ? 24.685 7.777 -25.186 1.00 64.75 82 ASN A O 1
ATOM 678 N N . GLY A 1 83 ? 23.828 6.110 -26.394 1.00 69.94 83 GLY A N 1
ATOM 679 C CA . GLY A 1 83 ? 24.127 5.064 -25.433 1.00 69.94 83 GLY A CA 1
ATOM 680 C C . GLY A 1 83 ? 23.571 3.731 -25.893 1.00 69.94 83 GLY A C 1
ATOM 681 O O . GLY A 1 83 ? 22.887 3.624 -26.920 1.00 69.94 83 GLY A O 1
ATOM 682 N N . PHE A 1 84 ? 23.871 2.708 -25.117 1.00 72.38 84 PHE A N 1
ATOM 683 C CA . PHE A 1 84 ? 23.403 1.364 -25.357 1.00 72.38 84 PHE A CA 1
ATOM 684 C C . PHE A 1 84 ? 22.350 0.963 -24.340 1.00 72.38 84 PHE A C 1
ATOM 686 O O . PHE A 1 84 ? 22.334 1.444 -23.216 1.00 72.38 84 PHE A O 1
ATOM 693 N N . PHE A 1 85 ? 21.511 0.018 -24.723 1.00 73.56 85 PHE A N 1
ATOM 694 C CA . PHE A 1 85 ? 20.607 -0.637 -23.797 1.00 73.56 85 PHE A CA 1
ATOM 695 C C . PHE A 1 85 ? 20.691 -2.143 -23.980 1.00 73.56 85 PHE A C 1
ATOM 697 O O . PHE A 1 85 ? 21.009 -2.638 -25.064 1.00 73.56 85 PHE A O 1
ATOM 704 N N . ASP A 1 86 ? 20.406 -2.864 -22.905 1.00 72.69 86 ASP A N 1
ATOM 705 C CA . ASP A 1 86 ? 20.354 -4.320 -22.902 1.00 72.69 86 ASP A CA 1
ATOM 706 C C . ASP A 1 86 ? 19.037 -4.769 -22.267 1.00 72.69 86 ASP A C 1
ATOM 708 O O . ASP A 1 86 ? 18.642 -4.273 -21.205 1.00 72.69 86 ASP A O 1
ATOM 712 N N . TYR A 1 87 ? 18.354 -5.693 -22.935 1.00 75.00 87 TYR A N 1
ATOM 713 C CA . TYR A 1 87 ? 17.153 -6.342 -22.431 1.00 75.00 87 TYR A CA 1
ATOM 714 C C . TYR A 1 87 ? 17.505 -7.746 -22.001 1.00 75.00 87 TYR A C 1
ATOM 716 O O . TYR A 1 87 ? 18.148 -8.464 -22.753 1.00 75.00 87 TYR A O 1
ATOM 724 N N . TYR A 1 88 ? 17.005 -8.175 -20.849 1.00 72.44 88 TYR A N 1
ATOM 725 C CA . TYR A 1 88 ? 17.035 -9.580 -20.473 1.00 72.44 88 TYR A CA 1
ATOM 726 C C . TYR A 1 88 ? 15.620 -10.076 -20.211 1.00 72.44 88 TYR A C 1
ATOM 728 O O . TYR A 1 88 ? 14.958 -9.622 -19.271 1.00 72.44 88 TYR A O 1
ATOM 736 N N . ASN A 1 89 ? 15.173 -11.045 -21.008 1.00 73.81 89 ASN A N 1
ATOM 737 C CA . ASN A 1 89 ? 14.019 -11.856 -20.656 1.00 73.81 89 ASN A CA 1
ATOM 738 C C . ASN A 1 89 ? 14.480 -12.895 -19.634 1.00 73.81 89 ASN A C 1
ATOM 740 O O . ASN A 1 89 ? 15.221 -13.823 -19.958 1.00 73.81 89 ASN A O 1
ATOM 744 N N . LEU A 1 90 ? 14.073 -12.706 -18.383 1.00 68.50 90 LEU A N 1
ATOM 745 C CA . LEU A 1 90 ? 14.545 -13.493 -17.250 1.00 68.50 90 LEU A CA 1
ATOM 746 C C . LEU A 1 90 ? 13.833 -14.856 -17.110 1.00 68.50 90 LEU A C 1
ATOM 748 O O . LEU A 1 90 ? 14.102 -15.554 -16.131 1.00 68.50 90 LEU A O 1
ATOM 752 N N . ASN A 1 91 ? 12.939 -15.228 -18.047 1.00 64.25 91 ASN A N 1
ATOM 753 C CA . ASN A 1 91 ? 12.171 -16.487 -18.057 1.00 64.25 91 ASN A CA 1
ATOM 754 C C . ASN A 1 91 ? 11.666 -16.871 -16.657 1.00 64.25 91 ASN A C 1
ATOM 756 O O . ASN A 1 91 ? 11.842 -17.995 -16.173 1.00 64.25 91 ASN A O 1
ATOM 760 N N . LEU A 1 92 ? 11.126 -15.874 -15.961 1.00 65.88 92 LEU A N 1
ATOM 761 C CA . LEU A 1 92 ? 10.824 -15.976 -14.547 1.00 65.88 92 LEU A CA 1
ATOM 762 C C . LEU A 1 92 ? 9.658 -16.929 -14.304 1.00 65.88 92 LEU A C 1
ATOM 764 O O . LEU A 1 92 ? 8.758 -17.079 -15.127 1.00 65.88 92 LEU A O 1
ATOM 768 N N . ILE A 1 93 ? 9.694 -17.604 -13.150 1.00 58.91 93 ILE A N 1
ATOM 769 C CA . ILE A 1 93 ? 8.645 -18.553 -12.770 1.00 58.91 93 ILE A CA 1
ATOM 770 C C . ILE A 1 93 ? 7.308 -17.802 -12.766 1.00 58.91 93 ILE A C 1
ATOM 772 O O . ILE A 1 93 ? 7.222 -16.751 -12.125 1.00 58.91 93 ILE A O 1
ATOM 776 N N . PRO A 1 94 ? 6.258 -18.337 -13.413 1.00 59.53 94 PRO A N 1
ATOM 777 C CA . PRO A 1 94 ? 4.953 -17.698 -13.426 1.00 59.53 94 PRO A CA 1
ATOM 778 C C . PRO A 1 94 ? 4.398 -17.622 -12.000 1.00 59.53 94 PRO A C 1
ATOM 780 O O . PRO A 1 94 ? 3.897 -18.597 -11.439 1.00 59.53 94 PRO A O 1
ATOM 783 N N . VAL A 1 95 ? 4.490 -16.439 -11.393 1.00 61.34 95 VAL A N 1
ATOM 784 C CA . VAL A 1 95 ? 3.842 -16.140 -10.115 1.00 61.34 95 VAL A CA 1
ATOM 785 C C . VAL A 1 95 ? 2.368 -15.894 -10.413 1.00 61.34 95 VAL A C 1
ATOM 787 O O . VAL A 1 95 ? 2.043 -14.943 -11.117 1.00 61.34 95 VAL A O 1
ATOM 790 N N . GLN A 1 96 ? 1.463 -16.744 -9.920 1.00 60.22 96 GLN A N 1
ATOM 791 C CA . GLN A 1 96 ? 0.033 -16.655 -10.257 1.00 60.22 96 GLN A CA 1
ATOM 792 C C . GLN A 1 96 ? -0.617 -15.343 -9.793 1.00 60.22 96 GLN A C 1
ATOM 794 O O . GLN A 1 96 ? -1.463 -14.797 -10.494 1.00 60.22 96 GLN A O 1
ATOM 799 N N . ASN A 1 97 ? -0.201 -14.811 -8.641 1.00 68.31 97 ASN A N 1
ATOM 800 C CA . ASN A 1 97 ? -0.736 -13.564 -8.104 1.00 68.31 97 ASN A CA 1
ATOM 801 C C . ASN A 1 97 ? -0.066 -12.331 -8.765 1.00 68.31 97 ASN A C 1
ATOM 803 O O . ASN A 1 97 ? 1.154 -12.201 -8.658 1.00 68.31 97 ASN A O 1
ATOM 807 N N . PRO A 1 98 ? -0.835 -11.409 -9.381 1.00 66.56 98 PRO A N 1
ATOM 808 C CA . PRO A 1 98 ? -0.316 -10.206 -10.049 1.00 66.56 98 PRO A CA 1
ATOM 809 C C . PRO A 1 98 ? 0.572 -9.296 -9.189 1.00 66.56 98 PRO A C 1
ATOM 811 O O . PRO A 1 98 ? 1.644 -8.876 -9.616 1.00 66.56 98 PRO A O 1
ATOM 814 N N . GLU A 1 99 ? 0.157 -9.013 -7.955 1.00 67.75 99 GLU A N 1
ATOM 815 C CA . GLU A 1 99 ? 0.889 -8.117 -7.051 1.00 67.75 99 GLU A CA 1
ATOM 816 C C . GLU A 1 99 ? 2.178 -8.780 -6.538 1.00 67.75 99 GLU A C 1
ATOM 818 O O . GLU A 1 99 ? 3.236 -8.152 -6.459 1.00 67.75 99 GLU A O 1
ATOM 823 N N . ALA A 1 100 ? 2.123 -10.083 -6.251 1.00 69.12 100 ALA A N 1
ATOM 824 C CA . ALA A 1 100 ? 3.305 -10.863 -5.899 1.00 69.12 100 ALA A CA 1
ATOM 825 C C . ALA A 1 100 ? 4.280 -10.979 -7.081 1.00 69.12 100 ALA A C 1
ATOM 827 O O . ALA A 1 100 ? 5.491 -10.977 -6.865 1.00 69.12 100 ALA A O 1
ATOM 828 N N . ARG A 1 101 ? 3.771 -11.029 -8.320 1.00 74.50 101 ARG A N 1
ATOM 829 C CA . ARG A 1 101 ? 4.583 -11.012 -9.544 1.00 74.50 101 ARG A CA 1
ATOM 830 C C . ARG A 1 101 ? 5.378 -9.716 -9.649 1.00 74.50 101 ARG A C 1
ATOM 832 O O . ARG A 1 101 ? 6.589 -9.776 -9.822 1.00 74.50 101 ARG A O 1
ATOM 839 N N . TYR A 1 102 ? 4.745 -8.564 -9.430 1.00 79.69 102 TYR A N 1
ATOM 840 C CA . TYR A 1 102 ? 5.439 -7.271 -9.421 1.00 79.69 102 TYR A CA 1
ATOM 841 C C . TYR A 1 102 ? 6.605 -7.246 -8.424 1.00 79.69 102 TYR A C 1
ATOM 843 O O . TYR A 1 102 ? 7.745 -6.944 -8.782 1.00 79.69 102 TYR A O 1
ATOM 851 N N . ILE A 1 103 ? 6.340 -7.641 -7.175 1.00 77.75 103 ILE A N 1
ATOM 852 C CA . ILE A 1 103 ? 7.355 -7.681 -6.112 1.00 77.75 103 ILE A CA 1
ATOM 853 C C . ILE A 1 103 ? 8.469 -8.677 -6.451 1.00 77.75 103 ILE A C 1
ATOM 855 O O . ILE A 1 103 ? 9.644 -8.391 -6.213 1.00 77.75 103 ILE A O 1
ATOM 859 N N . TYR A 1 104 ? 8.115 -9.840 -6.996 1.00 78.62 104 TYR A N 1
ATOM 860 C CA . TYR A 1 104 ? 9.071 -10.870 -7.381 1.00 78.62 104 TYR A CA 1
ATOM 861 C C . TYR A 1 104 ? 10.011 -10.380 -8.487 1.00 78.62 104 TYR A C 1
ATOM 863 O O . TYR A 1 104 ? 11.227 -10.431 -8.303 1.00 78.62 104 TYR A O 1
ATOM 871 N N . HIS A 1 105 ? 9.471 -9.835 -9.582 1.00 80.88 105 HIS A N 1
ATOM 872 C CA . HIS A 1 105 ? 10.274 -9.307 -10.688 1.00 80.88 105 HIS A CA 1
ATOM 873 C C . HIS A 1 105 ? 11.182 -8.171 -10.207 1.00 80.88 105 HIS A C 1
ATOM 875 O O . HIS A 1 105 ? 12.395 -8.233 -10.411 1.00 80.88 105 HIS A O 1
ATOM 881 N N . GLN A 1 106 ? 10.639 -7.193 -9.474 1.00 83.81 106 GLN A N 1
ATOM 882 C CA . GLN A 1 106 ? 11.434 -6.100 -8.909 1.00 83.81 106 GLN A CA 1
ATOM 883 C C . GLN A 1 106 ? 12.536 -6.619 -7.964 1.00 83.81 106 GLN A C 1
ATOM 885 O O . GLN A 1 106 ? 13.669 -6.133 -7.983 1.00 83.81 106 GLN A O 1
ATOM 890 N N . GLY A 1 107 ? 12.230 -7.633 -7.150 1.00 82.56 107 GLY A N 1
ATOM 891 C CA . GLY A 1 107 ? 13.179 -8.265 -6.238 1.00 82.56 107 GLY A CA 1
ATOM 892 C C . GLY A 1 107 ? 14.331 -8.960 -6.963 1.00 82.56 107 GLY A C 1
ATOM 893 O O . GLY A 1 107 ? 15.486 -8.777 -6.576 1.00 82.56 107 GLY A O 1
ATOM 894 N N . ILE A 1 108 ? 14.039 -9.713 -8.027 1.00 81.19 108 ILE A N 1
ATOM 895 C CA . ILE A 1 108 ? 15.062 -10.368 -8.851 1.00 81.19 108 ILE A CA 1
ATOM 896 C C . ILE A 1 108 ? 15.930 -9.330 -9.565 1.00 81.19 108 ILE A C 1
ATOM 898 O O . ILE A 1 108 ? 17.155 -9.404 -9.449 1.00 81.19 108 ILE A O 1
ATOM 902 N N . LYS A 1 109 ? 15.326 -8.323 -10.217 1.00 86.62 109 LYS A N 1
ATOM 903 C CA . LYS A 1 109 ? 16.066 -7.220 -10.854 1.00 86.62 109 LYS A CA 1
ATOM 904 C C . LYS A 1 109 ? 17.033 -6.580 -9.857 1.00 86.62 109 LYS A C 1
ATOM 906 O O . LYS A 1 109 ? 18.232 -6.499 -10.114 1.00 86.62 109 LYS A O 1
ATOM 911 N N . LYS A 1 110 ? 16.552 -6.244 -8.656 1.00 85.00 110 LYS A N 1
ATOM 912 C CA . LYS A 1 110 ? 17.388 -5.667 -7.595 1.00 85.00 110 LYS A CA 1
ATOM 913 C C . LYS A 1 110 ? 18.543 -6.583 -7.176 1.00 85.00 110 LYS A C 1
ATOM 915 O O . LYS A 1 110 ? 19.635 -6.082 -6.945 1.00 85.00 110 LYS A O 1
ATOM 920 N N . GLN A 1 111 ? 18.346 -7.900 -7.089 1.00 82.12 111 GLN A N 1
ATOM 921 C CA . GLN A 1 111 ? 19.422 -8.848 -6.745 1.00 82.12 111 GLN A CA 1
ATOM 922 C C . GLN A 1 111 ? 20.501 -8.979 -7.828 1.00 82.12 111 GLN A C 1
ATOM 924 O O . GLN A 1 111 ? 21.673 -9.233 -7.504 1.00 82.12 111 GLN A O 1
ATOM 929 N N . ILE A 1 112 ? 20.104 -8.843 -9.095 1.00 82.31 112 ILE A N 1
ATOM 930 C CA . ILE A 1 112 ? 21.027 -8.800 -10.227 1.00 82.31 112 ILE A CA 1
ATOM 931 C C . ILE A 1 112 ? 21.816 -7.490 -10.153 1.00 82.31 112 ILE A C 1
ATOM 933 O O . ILE A 1 112 ? 23.041 -7.519 -10.069 1.00 82.31 112 ILE A O 1
ATOM 937 N N . ILE A 1 113 ? 21.119 -6.355 -10.073 1.00 85.44 113 ILE A N 1
ATOM 938 C CA . ILE A 1 113 ? 21.730 -5.035 -10.245 1.00 85.44 113 ILE A CA 1
ATOM 939 C C . ILE A 1 113 ? 22.517 -4.562 -9.014 1.00 85.44 113 ILE A C 1
ATOM 941 O O . ILE A 1 113 ? 23.518 -3.876 -9.172 1.00 85.44 113 ILE A O 1
ATOM 945 N N . SER A 1 114 ? 22.152 -4.950 -7.785 1.00 81.44 114 SER A N 1
ATOM 946 C CA . SER A 1 114 ? 22.735 -4.377 -6.552 1.00 81.44 114 SER A CA 1
ATOM 947 C C . SER A 1 114 ? 24.248 -4.559 -6.380 1.00 81.44 114 SER A C 1
ATOM 949 O O . SER A 1 114 ? 24.818 -4.013 -5.440 1.00 81.44 114 SER A O 1
ATOM 951 N N . LYS A 1 115 ? 24.883 -5.407 -7.194 1.00 80.38 115 LYS A N 1
ATOM 952 C CA . LYS A 1 115 ? 26.334 -5.641 -7.178 1.00 80.38 115 LYS A CA 1
ATOM 953 C C . LYS A 1 115 ? 27.039 -5.143 -8.439 1.00 80.38 115 LYS A C 1
ATOM 955 O O . LYS A 1 115 ? 28.253 -5.301 -8.538 1.00 80.38 115 LYS A O 1
ATOM 960 N N . LEU A 1 116 ? 26.293 -4.599 -9.395 1.00 81.75 116 LEU A N 1
ATOM 961 C CA . LEU A 1 116 ? 26.852 -4.014 -10.601 1.00 81.75 116 LEU A CA 1
ATOM 962 C C . LEU A 1 116 ? 27.364 -2.617 -10.266 1.00 81.75 116 LEU A C 1
ATOM 964 O O . LEU A 1 116 ? 26.700 -1.857 -9.561 1.00 81.75 116 LEU A O 1
ATOM 968 N N . LYS A 1 117 ? 28.560 -2.297 -10.752 1.00 79.94 117 LYS A N 1
ATOM 969 C CA . LYS A 1 117 ? 29.074 -0.930 -10.699 1.00 79.94 117 LYS A CA 1
ATOM 970 C C . LYS A 1 117 ? 28.530 -0.157 -11.892 1.00 79.94 117 LYS A C 1
ATOM 972 O O . LYS A 1 117 ? 28.298 -0.749 -12.944 1.00 79.94 117 LYS A O 1
ATOM 977 N N . ASP A 1 118 ? 28.358 1.149 -11.713 1.00 79.00 118 ASP A N 1
ATOM 978 C CA . ASP A 1 118 ? 28.037 2.076 -12.801 1.00 79.00 118 ASP A CA 1
ATOM 979 C C . ASP A 1 118 ? 26.690 1.845 -13.505 1.00 79.00 118 ASP A C 1
ATOM 981 O O . ASP A 1 118 ? 26.519 2.260 -14.647 1.00 79.00 118 ASP A O 1
ATOM 985 N N . VAL A 1 119 ? 25.731 1.208 -12.828 1.00 79.12 119 VAL A N 1
ATOM 986 C CA . VAL A 1 119 ? 24.361 1.040 -13.328 1.00 79.12 119 VAL A CA 1
ATOM 987 C C . VAL A 1 119 ? 23.425 1.983 -12.585 1.00 79.12 119 VAL A C 1
ATOM 989 O O . VAL A 1 119 ? 23.454 2.040 -11.353 1.00 79.12 119 VAL A O 1
ATOM 992 N N . ASP A 1 120 ? 22.551 2.668 -13.320 1.00 80.62 120 ASP A N 1
ATOM 993 C CA . ASP A 1 120 ? 21.439 3.404 -12.725 1.00 80.62 120 ASP A CA 1
ATOM 994 C C . ASP A 1 120 ? 20.416 2.405 -12.156 1.00 80.62 120 ASP A C 1
ATOM 996 O O . ASP A 1 120 ? 19.626 1.775 -12.870 1.00 80.62 120 ASP A O 1
ATOM 1000 N N . ILE A 1 121 ? 20.496 2.205 -10.837 1.00 78.75 121 ILE A N 1
ATOM 1001 C CA . ILE A 1 121 ? 19.648 1.262 -10.107 1.00 78.75 121 ILE A CA 1
ATOM 1002 C C . ILE A 1 121 ? 18.170 1.659 -10.214 1.00 78.75 121 ILE A C 1
ATOM 1004 O O . ILE A 1 121 ? 17.392 0.769 -10.562 1.00 78.75 121 ILE A O 1
ATOM 1008 N N . PRO A 1 122 ? 17.757 2.916 -9.922 1.00 82.69 122 PRO A N 1
ATOM 1009 C CA . PRO A 1 122 ? 16.376 3.355 -10.112 1.00 82.69 122 PRO A CA 1
ATOM 1010 C C . PRO A 1 122 ? 15.807 3.003 -11.485 1.00 82.69 122 PRO A C 1
ATOM 1012 O O . PRO A 1 122 ? 14.753 2.374 -11.542 1.00 82.69 122 PRO A O 1
ATOM 1015 N N . ILE A 1 123 ? 16.527 3.320 -12.564 1.00 82.69 123 ILE A N 1
ATOM 1016 C CA . ILE A 1 123 ? 16.072 3.048 -13.935 1.00 82.69 123 ILE A CA 1
ATOM 1017 C C . ILE A 1 123 ? 15.929 1.545 -14.180 1.00 82.69 123 ILE A C 1
ATOM 1019 O O . ILE A 1 123 ? 14.950 1.088 -14.766 1.00 82.69 123 ILE A O 1
ATOM 1023 N N . SER A 1 124 ? 16.895 0.759 -13.713 1.00 83.62 124 SER A N 1
ATOM 1024 C CA . SER A 1 124 ? 16.985 -0.656 -14.077 1.00 83.62 124 SER A CA 1
ATOM 1025 C C . SER A 1 124 ? 16.015 -1.559 -13.292 1.00 83.62 124 SER A C 1
ATOM 1027 O O . SER A 1 124 ? 15.711 -2.676 -13.720 1.00 83.62 124 SER A O 1
ATOM 1029 N N . ILE A 1 125 ? 15.512 -1.106 -12.134 1.00 85.06 125 ILE A N 1
ATOM 1030 C CA . ILE A 1 125 ? 14.485 -1.823 -11.348 1.00 85.06 125 ILE A CA 1
ATOM 1031 C C . ILE A 1 125 ? 13.064 -1.303 -11.583 1.00 85.06 125 ILE A C 1
ATOM 1033 O O . ILE A 1 125 ? 12.120 -1.892 -11.045 1.00 85.06 125 ILE A O 1
ATOM 1037 N N . ASP A 1 126 ? 12.919 -0.207 -12.325 1.00 86.00 126 ASP A N 1
ATOM 1038 C CA . ASP A 1 126 ? 11.629 0.379 -12.647 1.00 86.00 126 ASP A CA 1
ATOM 1039 C C . ASP A 1 126 ? 10.831 -0.569 -13.559 1.00 86.00 126 ASP A C 1
ATOM 1041 O O . ASP A 1 126 ? 11.330 -1.152 -14.526 1.00 86.00 126 ASP A O 1
ATOM 1045 N N . MET A 1 127 ? 9.583 -0.795 -13.170 1.00 85.31 127 MET A N 1
ATOM 1046 C CA . MET A 1 127 ? 8.656 -1.697 -13.843 1.00 85.31 127 MET A CA 1
ATOM 1047 C C . MET A 1 127 ? 7.762 -0.940 -14.824 1.00 85.31 127 MET A C 1
ATOM 1049 O O . MET A 1 127 ? 7.171 -1.562 -15.700 1.00 85.31 127 MET A O 1
ATOM 1053 N N . GLU A 1 128 ? 7.681 0.380 -14.709 1.00 86.19 128 GLU A N 1
ATOM 1054 C CA . GLU A 1 128 ? 6.924 1.256 -15.606 1.00 86.19 128 GLU A CA 1
ATOM 1055 C C . GLU A 1 128 ? 7.829 1.911 -16.650 1.00 86.19 128 GLU A C 1
ATOM 1057 O O . GLU A 1 128 ? 7.361 2.639 -17.525 1.00 86.19 128 GLU A O 1
ATOM 1062 N N . ARG A 1 129 ? 9.126 1.584 -16.613 1.00 86.94 129 ARG A N 1
ATOM 1063 C CA . ARG A 1 129 ? 10.109 2.075 -17.565 1.00 86.94 129 ARG A CA 1
ATOM 1064 C C . ARG A 1 129 ? 9.663 1.799 -18.996 1.00 86.94 129 ARG A C 1
ATOM 1066 O O . ARG A 1 129 ? 9.160 0.724 -19.342 1.00 86.94 129 ARG A O 1
ATOM 1073 N N . VAL A 1 130 ? 9.920 2.780 -19.844 1.00 86.88 130 VAL A N 1
ATOM 1074 C CA . VAL A 1 130 ? 9.811 2.644 -21.288 1.00 86.88 130 VAL A CA 1
ATOM 1075 C C . VAL A 1 130 ? 11.200 2.605 -21.903 1.00 86.88 130 VAL A C 1
ATOM 1077 O O . VAL A 1 130 ? 12.144 3.215 -21.396 1.00 86.88 130 VAL A O 1
ATOM 1080 N N . SER A 1 131 ? 11.323 1.873 -22.996 1.00 84.06 131 SER A N 1
ATOM 1081 C CA . SER A 1 131 ? 12.537 1.769 -23.783 1.00 84.06 131 SER A CA 1
ATOM 1082 C C . SER A 1 131 ? 12.254 2.112 -25.237 1.00 84.06 131 SER A C 1
ATOM 1084 O O . SER A 1 131 ? 11.123 2.010 -25.717 1.00 84.06 131 SER A O 1
ATOM 1086 N N . ARG A 1 132 ? 13.287 2.568 -25.945 1.00 82.12 132 ARG A N 1
ATOM 1087 C CA . ARG A 1 132 ? 13.161 2.941 -27.353 1.00 82.12 132 ARG A CA 1
ATOM 1088 C C . ARG A 1 132 ? 12.930 1.696 -28.207 1.00 82.12 132 ARG A C 1
ATOM 1090 O O . ARG A 1 132 ? 13.596 0.677 -28.018 1.00 82.12 132 ARG A O 1
ATOM 1097 N N . VAL A 1 133 ? 12.011 1.788 -29.165 1.00 81.38 133 VAL A N 1
ATOM 1098 C CA . VAL A 1 133 ? 11.698 0.668 -30.063 1.00 81.38 133 VAL A CA 1
ATOM 1099 C C . VAL A 1 133 ? 12.829 0.487 -31.077 1.00 81.38 133 VAL A C 1
ATOM 1101 O O . VAL A 1 133 ? 13.247 1.437 -31.740 1.00 81.38 133 VAL A O 1
ATOM 1104 N N . ILE A 1 134 ? 13.346 -0.736 -31.191 1.00 78.00 134 ILE A N 1
ATOM 1105 C CA . ILE A 1 134 ? 14.372 -1.085 -32.182 1.00 78.00 134 ILE A CA 1
ATOM 1106 C C . ILE A 1 134 ? 13.779 -0.949 -33.591 1.00 78.00 134 ILE A C 1
ATOM 1108 O O . ILE A 1 134 ? 12.648 -1.359 -33.833 1.00 78.00 134 ILE A O 1
ATOM 1112 N N . GLY A 1 135 ? 14.551 -0.386 -34.518 1.00 76.12 135 GLY A N 1
ATOM 1113 C CA . GLY A 1 135 ? 14.134 -0.102 -35.892 1.00 76.12 135 GLY A CA 1
ATOM 1114 C C . GLY A 1 135 ? 13.511 1.283 -36.079 1.00 76.12 135 GLY A C 1
ATOM 1115 O O . GLY A 1 135 ? 13.035 1.584 -37.167 1.00 76.12 135 GLY A O 1
ATOM 1116 N N . THR A 1 136 ? 13.510 2.127 -35.041 1.00 74.06 136 THR A N 1
ATOM 1117 C CA . THR A 1 136 ? 12.965 3.494 -35.095 1.00 74.06 136 THR A CA 1
ATOM 1118 C C . THR A 1 136 ? 14.064 4.545 -34.977 1.00 74.06 136 THR A C 1
ATOM 1120 O O . THR A 1 136 ? 15.108 4.299 -34.368 1.00 74.06 136 THR A O 1
ATOM 1123 N N . TYR A 1 137 ? 13.835 5.720 -35.558 1.00 73.25 137 TYR A N 1
ATOM 1124 C CA . TYR A 1 137 ? 14.727 6.869 -35.421 1.00 73.25 137 TYR A CA 1
ATOM 1125 C C . TYR A 1 137 ? 14.461 7.629 -34.115 1.00 73.25 137 TYR A C 1
ATOM 1127 O O . TYR A 1 137 ? 13.383 7.532 -33.520 1.00 73.25 137 TYR A O 1
ATOM 1135 N N . ASN A 1 138 ? 15.473 8.349 -33.635 1.00 71.75 138 ASN A N 1
ATOM 1136 C CA . ASN A 1 138 ? 15.322 9.329 -32.565 1.00 71.75 138 ASN A CA 1
ATOM 1137 C C . ASN A 1 138 ? 15.239 10.760 -33.112 1.00 71.75 138 ASN A C 1
ATOM 1139 O O . ASN A 1 138 ? 15.427 10.986 -34.302 1.00 71.75 138 ASN A O 1
ATOM 1143 N N . GLU A 1 139 ? 14.987 11.719 -32.222 1.00 69.94 139 GLU A N 1
ATOM 1144 C CA . GLU A 1 139 ? 14.923 13.150 -32.552 1.00 69.94 139 GLU A CA 1
ATOM 1145 C C . GLU A 1 139 ? 16.211 13.695 -33.196 1.00 69.94 139 GLU A C 1
ATOM 1147 O O . GLU A 1 139 ? 16.155 14.639 -33.970 1.00 69.94 139 GLU A O 1
ATOM 1152 N N . GLY A 1 140 ? 17.363 13.075 -32.923 1.00 70.12 140 GLY A N 1
ATOM 1153 C CA . GLY A 1 140 ? 18.641 13.390 -33.568 1.00 70.12 140 GLY A CA 1
ATOM 1154 C C . GLY A 1 140 ? 18.943 12.533 -34.801 1.00 70.12 140 GLY A C 1
ATOM 1155 O O . GLY A 1 140 ? 20.114 12.335 -35.102 1.00 70.12 140 GLY A O 1
ATOM 1156 N N . GLU A 1 141 ? 17.925 11.941 -35.434 1.00 65.00 141 GLU A N 1
ATOM 1157 C CA . GLU A 1 141 ? 18.014 11.088 -36.633 1.00 65.00 141 GLU A CA 1
ATOM 1158 C C . GLU A 1 141 ? 18.906 9.842 -36.496 1.00 65.00 141 GLU A C 1
ATOM 1160 O O . GLU A 1 141 ? 19.255 9.180 -37.475 1.00 65.00 141 GLU A O 1
ATOM 1165 N N . ASN A 1 142 ? 19.238 9.440 -35.269 1.00 69.25 142 ASN A N 1
ATOM 1166 C CA . ASN A 1 142 ? 19.992 8.215 -35.045 1.00 69.25 142 ASN A CA 1
ATOM 1167 C C . ASN A 1 142 ? 19.050 7.016 -35.045 1.00 69.25 142 ASN A C 1
ATOM 1169 O O . ASN A 1 142 ? 18.074 6.960 -34.287 1.00 69.25 142 ASN A O 1
ATOM 1173 N N . LEU A 1 143 ? 19.383 6.020 -35.862 1.00 72.19 143 LEU A N 1
ATOM 1174 C CA . LEU A 1 143 ? 18.653 4.764 -35.908 1.00 72.19 143 LEU A CA 1
ATOM 1175 C C . LEU A 1 143 ? 18.916 3.937 -34.643 1.00 72.19 143 LEU A C 1
ATOM 1177 O O . LEU A 1 143 ? 20.044 3.512 -34.364 1.00 72.19 143 LEU A O 1
ATOM 1181 N N . CYS A 1 144 ? 17.840 3.624 -33.926 1.00 71.81 144 CYS A N 1
ATOM 1182 C CA . CYS A 1 144 ? 17.847 2.604 -32.894 1.00 71.81 144 CYS A CA 1
ATOM 1183 C C . CYS A 1 144 ? 17.974 1.232 -33.563 1.00 71.81 144 CYS A C 1
ATOM 1185 O O . CYS A 1 144 ? 17.035 0.778 -34.215 1.00 71.81 144 CYS A O 1
ATOM 1187 N N . HIS A 1 145 ? 19.110 0.555 -33.431 1.00 69.06 145 HIS A N 1
ATOM 1188 C CA . HIS A 1 145 ? 19.349 -0.722 -34.113 1.00 69.06 145 HIS A CA 1
ATOM 1189 C C . HIS A 1 145 ? 19.838 -1.794 -33.139 1.00 69.06 145 HIS A C 1
ATOM 1191 O O . HIS A 1 145 ? 20.590 -1.508 -32.204 1.00 69.06 145 HIS A O 1
ATOM 1197 N N . SER A 1 146 ? 19.394 -3.036 -33.365 1.00 67.62 146 SER A N 1
ATOM 1198 C CA . SER A 1 146 ? 19.898 -4.206 -32.642 1.00 67.62 146 SER A CA 1
ATOM 1199 C C . SER A 1 146 ? 21.309 -4.513 -33.128 1.00 67.62 146 SER A C 1
ATOM 1201 O O . SER A 1 146 ? 21.562 -4.709 -34.319 1.00 67.62 146 SER A O 1
ATOM 1203 N N . LEU A 1 147 ? 22.230 -4.597 -32.183 1.00 62.97 147 LEU A N 1
ATOM 1204 C CA . LEU A 1 147 ? 23.577 -5.092 -32.386 1.00 62.97 147 LEU A CA 1
ATOM 1205 C C . LEU A 1 147 ? 23.539 -6.596 -32.089 1.00 62.97 147 LEU A C 1
ATOM 1207 O O . LEU A 1 147 ? 23.969 -7.038 -31.026 1.00 62.97 147 LEU A O 1
ATOM 1211 N N . LYS A 1 148 ? 22.948 -7.369 -33.017 1.00 50.75 148 LYS A N 1
ATOM 1212 C CA . LYS A 1 148 ? 22.656 -8.812 -32.891 1.00 50.75 148 LYS A CA 1
ATOM 1213 C C . LYS A 1 148 ? 23.754 -9.590 -32.149 1.00 50.75 148 LYS A C 1
ATOM 1215 O O . LYS A 1 148 ? 24.758 -9.999 -32.732 1.00 50.75 148 LYS A O 1
ATOM 1220 N N . GLY A 1 149 ? 23.496 -9.912 -30.884 1.00 45.28 149 GLY A N 1
ATOM 1221 C CA . GLY A 1 149 ? 24.104 -11.042 -30.196 1.00 45.28 149 GLY A CA 1
ATOM 1222 C C . GLY A 1 149 ? 23.176 -12.240 -30.345 1.00 45.28 149 GLY A C 1
ATOM 1223 O O . GLY A 1 149 ? 22.084 -12.233 -29.794 1.00 45.28 149 GLY A O 1
ATOM 1224 N N . ARG A 1 150 ? 23.572 -13.266 -31.110 1.00 38.44 150 ARG A N 1
ATOM 1225 C CA . ARG A 1 150 ? 22.799 -14.518 -31.232 1.00 38.44 150 ARG A CA 1
ATOM 1226 C C . ARG A 1 150 ? 22.387 -14.999 -29.836 1.00 38.44 150 ARG A C 1
ATOM 1228 O O . ARG A 1 150 ? 23.267 -15.215 -29.000 1.00 38.44 150 ARG A O 1
ATOM 1235 N N . LEU A 1 151 ? 21.081 -15.199 -29.644 1.00 41.38 151 LEU A N 1
ATOM 1236 C CA . LEU A 1 151 ? 20.444 -15.912 -28.537 1.00 41.38 151 LEU A CA 1
ATOM 1237 C C . LEU A 1 151 ? 21.300 -17.111 -28.105 1.00 41.38 151 LEU A C 1
ATOM 1239 O O . LEU A 1 151 ? 21.237 -18.190 -28.691 1.00 41.38 151 LEU A O 1
ATOM 1243 N N . LYS A 1 152 ? 22.143 -16.928 -27.088 1.00 42.47 152 LYS A N 1
ATOM 1244 C CA . LYS A 1 152 ? 22.793 -18.046 -26.406 1.00 42.47 152 LYS A CA 1
ATOM 1245 C C . LYS A 1 152 ? 21.933 -18.370 -25.203 1.00 42.47 152 LYS A C 1
ATOM 1247 O O . LYS A 1 152 ? 22.110 -17.783 -24.140 1.00 42.47 152 LYS A O 1
ATOM 1252 N N . SER A 1 153 ? 21.011 -19.313 -25.376 1.00 42.59 153 SER A N 1
ATOM 1253 C CA . SER A 1 153 ? 20.290 -19.909 -24.257 1.00 42.59 153 SER A CA 1
ATOM 1254 C C . SER A 1 153 ? 21.308 -20.514 -23.286 1.00 42.59 153 SER A C 1
ATOM 1256 O O . SER A 1 153 ? 21.988 -21.488 -23.621 1.00 42.59 153 SER A O 1
ATOM 1258 N N . PHE A 1 154 ? 21.433 -19.965 -22.081 1.00 45.22 154 PHE A N 1
ATOM 1259 C CA . PHE A 1 154 ? 22.146 -20.657 -21.013 1.00 45.22 154 PHE A CA 1
ATOM 1260 C C . PHE A 1 154 ? 21.173 -21.632 -20.345 1.00 45.22 154 PHE A C 1
ATOM 1262 O O . PHE A 1 154 ? 20.230 -21.219 -19.670 1.00 45.22 154 PHE A O 1
ATOM 1269 N N . LYS A 1 155 ? 21.400 -22.943 -20.519 1.00 38.97 155 LYS A N 1
ATOM 1270 C CA . LYS A 1 155 ? 20.723 -23.973 -19.720 1.00 38.97 155 LYS A CA 1
ATOM 1271 C C . LYS A 1 155 ? 21.248 -23.889 -18.286 1.00 38.97 155 LYS A C 1
ATOM 1273 O O . LYS A 1 155 ? 22.199 -24.574 -17.917 1.00 38.97 155 LYS A O 1
ATOM 1278 N N . GLY A 1 156 ? 20.628 -23.048 -17.460 1.00 41.41 156 GLY A N 1
ATOM 1279 C CA . GLY A 1 156 ? 20.702 -23.232 -16.015 1.00 41.41 156 GLY A CA 1
ATOM 1280 C C . GLY A 1 156 ? 20.211 -24.645 -15.699 1.00 41.41 156 GLY A C 1
ATOM 1281 O O . GLY A 1 156 ? 19.190 -25.072 -16.243 1.00 41.41 156 GLY A O 1
ATOM 1282 N N . LYS A 1 157 ? 20.945 -25.412 -14.879 1.00 36.19 157 LYS A N 1
ATOM 1283 C CA . LYS A 1 157 ? 20.452 -26.714 -14.399 1.00 36.19 157 LYS A CA 1
ATOM 1284 C C . LYS A 1 157 ? 19.035 -26.489 -13.866 1.00 36.19 157 LYS A C 1
ATOM 1286 O O . LYS A 1 157 ? 18.874 -25.667 -12.963 1.00 36.19 157 LYS A O 1
ATOM 1291 N N . LYS A 1 158 ? 18.038 -27.200 -14.418 1.00 39.81 158 LYS A N 1
ATOM 1292 C CA . LYS A 1 158 ? 16.712 -27.361 -13.804 1.00 39.81 158 LYS A CA 1
ATOM 1293 C C . LYS A 1 158 ? 16.979 -27.826 -12.376 1.00 39.81 158 LYS A C 1
ATOM 1295 O O . LYS A 1 158 ? 17.271 -28.996 -12.157 1.00 39.81 158 LYS A O 1
ATOM 1300 N N . LYS A 1 159 ? 16.983 -26.907 -11.412 1.00 39.25 159 LYS A N 1
ATOM 1301 C CA . LYS A 1 159 ? 16.989 -27.300 -10.012 1.00 39.25 159 LYS A CA 1
ATOM 1302 C C . LYS A 1 159 ? 15.646 -27.967 -9.789 1.00 39.25 159 LYS A C 1
ATOM 1304 O O . LYS A 1 159 ? 14.605 -27.335 -9.960 1.00 39.25 159 LYS A O 1
ATOM 1309 N N . GLU A 1 160 ? 15.690 -29.255 -9.481 1.00 36.78 160 GLU A N 1
ATOM 1310 C CA . GLU A 1 160 ? 14.539 -29.988 -8.983 1.00 36.78 160 GLU A CA 1
ATOM 1311 C C . GLU A 1 160 ? 13.861 -29.155 -7.889 1.00 36.78 160 GLU A C 1
ATOM 1313 O O . GLU A 1 160 ? 14.531 -28.599 -7.011 1.00 36.78 160 GLU A O 1
ATOM 1318 N N . LYS A 1 161 ? 12.527 -29.057 -7.972 1.00 38.53 161 LYS A N 1
ATOM 1319 C CA . LYS A 1 161 ? 11.633 -28.292 -7.080 1.00 38.53 161 LYS A CA 1
ATOM 1320 C C . LYS A 1 161 ? 12.045 -28.318 -5.595 1.00 38.53 161 LYS A C 1
ATOM 1322 O O . LYS A 1 161 ? 11.863 -27.323 -4.903 1.00 38.53 161 LYS A O 1
ATOM 1327 N N . LYS A 1 162 ? 12.648 -29.417 -5.131 1.00 37.50 162 LYS A N 1
ATOM 1328 C CA . LYS A 1 162 ? 13.009 -29.680 -3.731 1.00 37.50 162 LYS A CA 1
ATOM 1329 C C . LYS A 1 162 ? 14.113 -28.784 -3.150 1.00 37.50 162 LYS A C 1
ATOM 1331 O O . LYS A 1 162 ? 14.145 -28.587 -1.940 1.00 37.50 162 LYS A O 1
ATOM 1336 N N . GLU A 1 163 ? 15.019 -28.223 -3.956 1.00 35.22 163 GLU A N 1
ATOM 1337 C CA . GLU A 1 163 ? 16.149 -27.435 -3.418 1.00 35.22 163 GLU A CA 1
ATOM 1338 C C . GLU A 1 163 ? 15.898 -25.914 -3.399 1.00 35.22 163 GLU A C 1
ATOM 1340 O O . GLU A 1 163 ? 16.575 -25.176 -2.681 1.00 35.22 163 GLU A O 1
ATOM 1345 N N . ILE A 1 164 ? 14.915 -25.434 -4.170 1.00 38.56 164 ILE A N 1
ATOM 1346 C CA . ILE A 1 164 ? 14.492 -24.021 -4.181 1.00 38.56 164 ILE A CA 1
ATOM 1347 C C . ILE A 1 164 ? 13.599 -23.716 -2.967 1.00 38.56 164 ILE A C 1
ATOM 1349 O O . ILE A 1 164 ? 13.693 -22.626 -2.406 1.00 38.56 164 ILE A O 1
ATOM 1353 N N . GLU A 1 165 ? 12.831 -24.695 -2.476 1.00 37.94 165 GLU A N 1
ATOM 1354 C CA . GLU A 1 165 ? 12.039 -24.565 -1.242 1.00 37.94 165 GLU A CA 1
ATOM 1355 C C . GLU A 1 165 ? 12.903 -24.269 -0.001 1.00 37.94 165 GLU A C 1
ATOM 1357 O O . GLU A 1 165 ? 12.474 -23.543 0.893 1.00 37.94 165 GLU A O 1
ATOM 1362 N N . LYS A 1 166 ? 14.167 -24.719 0.037 1.00 36.78 166 LYS A N 1
ATOM 1363 C CA . LYS A 1 166 ? 15.088 -24.420 1.153 1.00 36.78 166 LYS A CA 1
ATOM 1364 C C . LYS A 1 166 ? 15.698 -23.011 1.116 1.00 36.78 166 LYS A C 1
ATOM 1366 O O . LYS A 1 166 ? 16.320 -22.595 2.089 1.00 36.78 166 LYS A O 1
ATOM 1371 N N . LYS A 1 167 ? 15.522 -22.258 0.023 1.00 39.91 167 LYS A N 1
ATOM 1372 C CA . LYS A 1 167 ? 15.932 -20.844 -0.107 1.00 39.91 167 LYS A CA 1
ATOM 1373 C C . LYS A 1 167 ? 14.742 -19.933 -0.406 1.00 39.91 167 LYS A C 1
ATOM 1375 O O . LYS A 1 167 ? 14.879 -18.934 -1.113 1.00 39.91 167 LYS A O 1
ATOM 1380 N N . VAL A 1 168 ? 13.573 -20.259 0.139 1.00 39.00 168 VAL A N 1
ATOM 1381 C CA . VAL A 1 168 ? 12.442 -19.333 0.157 1.00 39.00 168 VAL A CA 1
ATOM 1382 C C . VAL A 1 168 ? 12.899 -18.011 0.800 1.00 39.00 168 VAL A C 1
ATOM 1384 O O . VAL A 1 168 ? 13.438 -18.027 1.911 1.00 39.00 168 VAL A O 1
ATOM 1387 N N . PRO A 1 169 ? 12.742 -16.859 0.118 1.00 44.34 169 PRO A N 1
ATOM 1388 C CA . PRO A 1 169 ? 13.041 -15.565 0.710 1.00 44.34 169 PRO A CA 1
ATOM 1389 C C . PRO A 1 169 ? 12.261 -15.412 2.017 1.00 44.34 169 PRO A C 1
ATOM 1391 O O . PRO A 1 169 ? 11.068 -15.714 2.055 1.00 44.34 169 PRO A O 1
ATOM 1394 N N . LYS A 1 170 ? 12.931 -14.925 3.071 1.00 48.62 170 LYS A N 1
ATOM 1395 C CA . LYS A 1 170 ? 12.298 -14.555 4.349 1.00 48.62 170 LYS A CA 1
ATOM 1396 C C . LYS A 1 170 ? 10.992 -13.801 4.074 1.00 48.62 170 LYS A C 1
ATOM 1398 O O . LYS A 1 170 ? 11.017 -12.862 3.281 1.00 48.62 170 LYS A O 1
ATOM 1403 N N . LEU A 1 171 ? 9.882 -14.240 4.678 1.00 46.12 171 LEU A N 1
ATOM 1404 C CA . LEU A 1 171 ? 8.519 -13.825 4.319 1.00 46.12 171 LEU A CA 1
ATOM 1405 C C . LEU A 1 171 ? 8.416 -12.297 4.200 1.00 46.12 171 LEU A C 1
ATOM 1407 O O . LEU A 1 171 ? 8.570 -11.603 5.196 1.00 46.12 171 LEU A O 1
ATOM 1411 N N . TYR A 1 172 ? 8.156 -11.745 3.020 1.00 54.03 172 TYR A N 1
ATOM 1412 C CA . TYR A 1 172 ? 7.927 -10.300 2.896 1.00 54.03 172 TYR A CA 1
ATOM 1413 C C . TYR A 1 172 ? 6.447 -10.017 3.091 1.00 54.03 172 TYR A C 1
ATOM 1415 O O . TYR A 1 172 ? 5.641 -10.704 2.486 1.00 54.03 172 TYR A O 1
ATOM 1423 N N . TYR A 1 173 ? 6.076 -9.020 3.893 1.00 56.72 173 TYR A N 1
ATOM 1424 C CA . TYR A 1 173 ? 4.689 -8.552 3.988 1.00 56.72 173 TYR A CA 1
ATOM 1425 C C . TYR A 1 173 ? 4.561 -7.185 3.331 1.00 56.72 173 TYR A C 1
ATOM 1427 O O . TYR A 1 173 ? 5.285 -6.270 3.721 1.00 56.72 173 TYR A O 1
ATOM 1435 N N . SER A 1 174 ? 3.626 -7.046 2.393 1.00 61.47 174 SER A N 1
ATOM 1436 C CA . SER A 1 174 ? 3.190 -5.761 1.845 1.00 61.47 174 SER A CA 1
ATOM 1437 C C . SER A 1 174 ? 1.737 -5.508 2.227 1.00 61.47 174 SER A C 1
ATOM 1439 O O . SER A 1 174 ? 0.871 -6.356 1.988 1.00 61.47 174 SER A O 1
ATOM 1441 N N . TYR A 1 175 ? 1.473 -4.363 2.853 1.00 69.19 175 TYR A N 1
ATOM 1442 C CA . TYR A 1 175 ? 0.121 -3.865 3.091 1.00 69.19 175 TYR A CA 1
ATOM 1443 C C . TYR A 1 175 ? 0.114 -2.353 3.333 1.00 69.19 175 TYR A C 1
ATOM 1445 O O . TYR A 1 175 ? 1.095 -1.764 3.794 1.00 69.19 175 TYR A O 1
ATOM 1453 N N . LYS A 1 176 ? -1.028 -1.734 3.033 1.00 74.44 176 LYS A N 1
ATOM 1454 C CA . LYS A 1 176 ? -1.339 -0.340 3.332 1.00 74.44 176 LYS A CA 1
ATOM 1455 C C . LYS A 1 176 ? -1.961 -0.242 4.718 1.00 74.44 176 LYS A C 1
ATOM 1457 O O . LYS A 1 176 ? -2.787 -1.079 5.103 1.00 74.44 176 LYS A O 1
ATOM 1462 N N . PHE A 1 177 ? -1.577 0.786 5.457 1.00 82.94 177 PHE A N 1
ATOM 1463 C CA . PHE A 1 177 ? -2.180 1.112 6.739 1.00 82.94 177 PHE A CA 1
ATOM 1464 C C . PHE A 1 177 ? -2.398 2.616 6.881 1.00 82.94 177 PHE A C 1
ATOM 1466 O O . PHE A 1 177 ? -1.721 3.423 6.246 1.00 82.94 177 PHE A O 1
ATOM 1473 N N . ILE A 1 178 ? -3.342 2.970 7.744 1.00 85.25 178 ILE A N 1
ATOM 1474 C CA . ILE A 1 178 ? -3.513 4.326 8.264 1.00 85.25 178 ILE A CA 1
ATOM 1475 C C . ILE A 1 178 ? -3.237 4.320 9.764 1.00 85.25 178 ILE A C 1
ATOM 1477 O O . ILE A 1 178 ? -3.272 3.262 10.402 1.00 85.25 178 ILE A O 1
ATOM 1481 N N . THR A 1 179 ? -2.962 5.486 10.332 1.00 89.50 179 THR A N 1
ATOM 1482 C CA . THR A 1 179 ? -2.921 5.654 11.786 1.00 89.50 179 THR A CA 1
ATOM 1483 C C . THR A 1 179 ? -4.292 6.090 12.293 1.00 89.50 179 THR A C 1
ATOM 1485 O O . THR A 1 179 ? -5.168 6.404 11.498 1.00 89.50 179 THR A O 1
ATOM 1488 N N . ASN A 1 180 ? -4.489 6.111 13.610 1.00 91.81 180 ASN A N 1
ATOM 1489 C CA . ASN A 1 180 ? -5.663 6.712 14.239 1.00 91.81 180 ASN A CA 1
ATOM 1490 C C . ASN A 1 180 ? -5.531 8.233 14.454 1.00 91.81 180 ASN A C 1
ATOM 1492 O O . ASN A 1 180 ? -6.367 8.822 15.137 1.00 91.81 180 ASN A O 1
ATOM 1496 N N . VAL A 1 181 ? -4.463 8.860 13.956 1.00 91.25 181 VAL A N 1
ATOM 1497 C CA . VAL A 1 181 ? -4.166 10.284 14.163 1.00 91.25 181 VAL A CA 1
ATOM 1498 C C . VAL A 1 181 ? -4.971 11.121 13.180 1.00 91.25 181 VAL A C 1
ATOM 1500 O O . VAL A 1 181 ? -5.020 10.821 11.990 1.00 91.25 181 VAL A O 1
ATOM 1503 N N . VAL A 1 182 ? -5.602 12.189 13.664 1.00 91.56 182 VAL A N 1
ATOM 1504 C CA . VAL A 1 182 ? -6.318 13.125 12.793 1.00 91.56 182 VAL A CA 1
ATOM 1505 C C . VAL A 1 182 ? -5.330 14.165 12.268 1.00 91.56 182 VAL A C 1
ATOM 1507 O O . VAL A 1 182 ? -5.051 15.166 12.924 1.00 91.56 182 VAL A O 1
ATOM 1510 N N . GLU A 1 183 ? -4.781 13.910 11.082 1.00 86.88 183 GLU A N 1
ATOM 1511 C CA . GLU A 1 183 ? -3.873 14.837 10.393 1.00 86.88 183 GLU A CA 1
ATOM 1512 C C . GLU A 1 183 ? -4.496 16.236 10.250 1.00 86.88 183 GLU A C 1
ATOM 1514 O O . GLU A 1 183 ? -5.693 16.365 9.983 1.00 86.88 183 GLU A O 1
ATOM 1519 N N . GLY A 1 184 ? -3.684 17.284 10.419 1.00 85.94 184 GLY A N 1
ATOM 1520 C CA . GLY A 1 184 ? -4.153 18.677 10.408 1.00 85.94 184 GLY A CA 1
ATOM 1521 C C . GLY A 1 184 ? -4.764 19.155 11.728 1.00 85.94 184 GLY A C 1
ATOM 1522 O O . GLY A 1 184 ? -5.365 20.223 11.770 1.00 85.94 184 GLY A O 1
ATOM 1523 N N . THR A 1 185 ? -4.633 18.382 12.810 1.00 87.50 185 THR A N 1
ATOM 1524 C CA . THR A 1 185 ? -5.088 18.783 14.149 1.00 87.50 185 THR A CA 1
ATOM 1525 C C . THR A 1 185 ? -3.995 18.583 15.195 1.00 87.50 185 THR A C 1
ATOM 1527 O O . THR A 1 185 ? -3.130 17.714 15.062 1.00 87.50 185 THR A O 1
ATOM 1530 N N . ASN A 1 186 ? -4.054 19.363 16.274 1.00 84.81 186 ASN A N 1
ATOM 1531 C CA . ASN A 1 186 ? -3.098 19.262 17.370 1.00 84.81 186 ASN A CA 1
ATOM 1532 C C . ASN A 1 186 ? -3.473 18.100 18.299 1.00 84.81 186 ASN A C 1
ATOM 1534 O O . ASN A 1 186 ? -4.339 18.231 19.160 1.00 84.81 186 ASN A O 1
ATOM 1538 N N . ASN A 1 187 ? -2.785 16.964 18.147 1.00 84.94 187 ASN A N 1
ATOM 1539 C CA . ASN A 1 187 ? -2.874 15.798 19.040 1.00 84.94 187 ASN A CA 1
ATOM 1540 C C . ASN A 1 187 ? -4.248 15.107 19.134 1.00 84.94 187 ASN A C 1
ATOM 1542 O O . ASN A 1 187 ? -4.483 14.345 20.079 1.00 84.94 187 ASN A O 1
ATOM 1546 N N . LEU A 1 188 ? -5.130 15.295 18.151 1.00 93.81 188 LEU A N 1
ATOM 1547 C CA . LEU A 1 188 ? -6.391 14.566 18.114 1.00 93.81 188 LEU A CA 1
ATOM 1548 C C . LEU A 1 188 ? -6.265 13.233 17.372 1.00 93.81 188 LEU A C 1
ATOM 1550 O O . LEU A 1 188 ? -5.431 13.032 16.485 1.00 93.81 188 LEU A O 1
ATOM 1554 N N . CYS A 1 189 ? -7.119 12.299 17.761 1.00 94.88 189 CYS A N 1
ATOM 1555 C CA . CYS A 1 189 ? -7.168 10.946 17.236 1.00 94.88 189 CYS A CA 1
ATOM 1556 C C . CYS A 1 189 ? -8.610 10.429 17.192 1.00 94.88 189 CYS A C 1
ATOM 1558 O O . CYS A 1 189 ? -9.527 11.030 17.755 1.00 94.88 189 CYS A O 1
ATOM 1560 N N . VAL A 1 190 ? -8.804 9.300 16.522 1.00 95.81 190 VAL A N 1
ATOM 1561 C CA . VAL A 1 190 ? -10.053 8.539 16.543 1.00 95.81 190 VAL A CA 1
ATOM 1562 C C . VAL A 1 190 ? -9.908 7.274 17.397 1.00 95.81 190 VAL A C 1
ATOM 1564 O O . VAL A 1 190 ? -8.829 6.667 17.427 1.00 95.81 190 VAL A O 1
ATOM 1567 N N . PRO A 1 191 ? -10.969 6.830 18.097 1.00 96.69 191 PRO A N 1
ATOM 1568 C CA . PRO A 1 191 ? -10.960 5.540 18.767 1.00 96.69 191 PRO A CA 1
ATOM 1569 C C . PRO A 1 191 ? -10.843 4.389 17.773 1.00 96.69 191 PRO A C 1
ATOM 1571 O O . PRO A 1 191 ? -11.749 4.142 16.977 1.00 96.69 191 PRO A O 1
ATOM 1574 N N . ILE A 1 192 ? -9.739 3.650 17.877 1.00 95.38 192 ILE A N 1
ATOM 1575 C CA . ILE A 1 192 ? -9.523 2.378 17.192 1.00 95.38 192 ILE A CA 1
ATOM 1576 C C . ILE A 1 192 ? -9.219 1.339 18.263 1.00 95.38 192 ILE A C 1
ATOM 1578 O O . ILE A 1 192 ? -8.180 1.396 18.913 1.00 95.38 192 ILE A O 1
ATOM 1582 N N . LEU A 1 193 ? -10.137 0.398 18.464 1.00 95.69 193 LEU A N 1
ATOM 1583 C CA . LEU A 1 193 ? -10.045 -0.614 19.515 1.00 95.69 193 LEU A CA 1
ATOM 1584 C C . LEU A 1 193 ? -9.847 -1.985 18.872 1.00 95.69 193 LEU A C 1
ATOM 1586 O O . LEU A 1 193 ? -10.709 -2.439 18.120 1.00 95.69 193 LEU A O 1
ATOM 1590 N N . LYS A 1 194 ? -8.717 -2.640 19.150 1.00 94.06 194 LYS A N 1
ATOM 1591 C CA . LYS A 1 194 ? -8.353 -3.925 18.541 1.00 94.06 194 LYS A CA 1
ATOM 1592 C C . LYS A 1 194 ? -8.440 -5.072 19.546 1.00 94.06 194 LYS A C 1
ATOM 1594 O O . LYS A 1 194 ? -7.864 -5.005 20.630 1.00 94.06 194 LYS A O 1
ATOM 1599 N N . PHE A 1 195 ? -9.128 -6.142 19.160 1.00 93.69 195 PHE A N 1
ATOM 1600 C CA . PHE A 1 195 ? -9.422 -7.299 20.004 1.00 93.69 195 PHE A CA 1
ATOM 1601 C C . PHE A 1 195 ? -8.948 -8.589 19.328 1.00 93.69 195 PHE A C 1
ATOM 1603 O O . PHE A 1 195 ? -9.307 -8.848 18.181 1.00 93.69 195 PHE A O 1
ATOM 1610 N N . LYS A 1 196 ? -8.180 -9.425 20.039 1.00 87.81 196 LYS A N 1
ATOM 1611 C CA . LYS A 1 196 ? -7.752 -10.764 19.573 1.00 87.81 196 LYS A CA 1
ATOM 1612 C C . LYS A 1 196 ? -8.748 -11.881 19.931 1.00 87.81 196 LYS A C 1
ATOM 1614 O O . LYS A 1 196 ? -8.501 -13.040 19.631 1.00 87.81 196 LYS A O 1
ATOM 1619 N N . GLY A 1 197 ? -9.865 -11.546 20.581 1.00 82.12 197 GLY A N 1
ATOM 1620 C CA . GLY A 1 197 ? -10.820 -12.518 21.118 1.00 82.12 197 GLY A CA 1
ATOM 1621 C C . GLY A 1 197 ? -12.238 -11.962 21.243 1.00 82.12 197 GLY A C 1
ATOM 1622 O O . GLY A 1 197 ? -12.728 -11.276 20.342 1.00 82.12 197 GLY A O 1
ATOM 1623 N N . LYS A 1 198 ? -12.910 -12.279 22.357 1.00 84.88 198 LYS A N 1
ATOM 1624 C CA . LYS A 1 198 ? -14.290 -11.852 22.630 1.00 84.88 198 LYS A CA 1
ATOM 1625 C C . LYS A 1 198 ? -14.390 -10.324 22.681 1.00 84.88 198 LYS A C 1
ATOM 1627 O O . LYS A 1 198 ? -13.583 -9.664 23.332 1.00 84.88 198 LYS A O 1
ATOM 1632 N N . LEU A 1 199 ? -15.396 -9.774 22.002 1.00 91.12 199 LEU A N 1
ATOM 1633 C CA . LEU A 1 199 ? -15.680 -8.343 22.041 1.00 91.12 199 LEU A CA 1
ATOM 1634 C C . LEU A 1 199 ? -16.323 -7.958 23.380 1.00 91.12 199 LEU A C 1
ATOM 1636 O O . LEU A 1 199 ? -17.209 -8.681 23.847 1.00 91.12 199 LEU A O 1
ATOM 1640 N N . PRO A 1 200 ? -15.924 -6.826 23.982 1.00 92.81 200 PRO A N 1
ATOM 1641 C CA . PRO A 1 200 ? -16.641 -6.264 25.115 1.00 92.81 200 PRO A CA 1
ATOM 1642 C C . PRO A 1 200 ? -18.001 -5.718 24.664 1.00 92.81 200 PRO A C 1
ATOM 1644 O O . PRO A 1 200 ? -18.292 -5.592 23.471 1.00 92.81 200 PRO A O 1
ATOM 1647 N N . ASP A 1 201 ? -18.824 -5.326 25.632 1.00 94.69 201 ASP A N 1
ATOM 1648 C CA . ASP A 1 201 ? -20.048 -4.584 25.353 1.00 94.69 201 ASP A CA 1
ATOM 1649 C C . ASP A 1 201 ? -19.712 -3.153 24.901 1.00 94.69 201 ASP A C 1
ATOM 1651 O O . ASP A 1 201 ? -19.530 -2.233 25.702 1.00 94.69 201 ASP A O 1
ATOM 1655 N N . LEU A 1 202 ? -19.605 -2.974 23.585 1.00 96.00 202 LEU A N 1
ATOM 1656 C CA . LEU A 1 202 ? -19.260 -1.694 22.973 1.00 96.00 202 LEU A CA 1
ATOM 1657 C C . LEU A 1 202 ? -20.326 -0.611 23.208 1.00 96.00 202 LEU A C 1
ATOM 1659 O O . LEU A 1 202 ? -19.972 0.565 23.152 1.00 96.00 202 LEU A O 1
ATOM 1663 N N . ARG A 1 203 ? -21.582 -0.958 23.539 1.00 96.44 203 ARG A N 1
ATOM 1664 C CA . ARG A 1 203 ? -22.606 0.044 23.891 1.00 96.44 203 ARG A CA 1
ATOM 1665 C C . ARG A 1 203 ? -22.280 0.714 25.221 1.00 96.44 203 ARG A C 1
ATOM 1667 O O . ARG A 1 203 ? -22.271 1.940 25.294 1.00 96.44 203 ARG A O 1
ATOM 1674 N N . LYS A 1 204 ? -21.866 -0.066 26.226 1.00 96.62 204 LYS A N 1
ATOM 1675 C CA . LYS A 1 204 ? -21.376 0.480 27.506 1.00 96.62 204 LYS A CA 1
ATOM 1676 C C . LYS A 1 204 ? -20.172 1.401 27.312 1.00 96.62 204 LYS A C 1
ATOM 1678 O O . LYS A 1 204 ? -20.055 2.421 27.988 1.00 96.62 204 LYS A O 1
ATOM 1683 N N . VAL A 1 205 ? -19.279 1.072 26.372 1.00 97.06 205 VAL A N 1
ATOM 1684 C CA . VAL A 1 205 ? -18.150 1.947 26.011 1.00 97.06 205 VAL A CA 1
ATOM 1685 C C . VAL A 1 205 ? -18.652 3.251 25.373 1.00 97.06 205 VAL A C 1
ATOM 1687 O O . VAL A 1 205 ? -18.186 4.327 25.750 1.00 97.06 205 VAL A O 1
ATOM 1690 N N . GLN A 1 206 ? -19.616 3.179 24.446 1.00 96.88 206 GLN A N 1
ATOM 1691 C CA . GLN A 1 206 ? -20.201 4.361 23.800 1.00 96.88 206 GLN A CA 1
ATOM 1692 C C . GLN A 1 206 ? -20.871 5.300 24.798 1.00 96.88 206 GLN A C 1
ATOM 1694 O O . GLN A 1 206 ? -20.626 6.504 24.752 1.00 96.88 206 GLN A O 1
ATOM 1699 N N . GLU A 1 207 ? -21.681 4.763 25.705 1.00 95.62 207 GLU A N 1
ATOM 1700 C CA . GLU A 1 207 ? -22.401 5.543 26.713 1.00 95.62 207 GLU A CA 1
ATOM 1701 C C . GLU A 1 207 ? -21.434 6.221 27.683 1.00 95.62 207 GLU A C 1
ATOM 1703 O O . GLU A 1 207 ? -21.470 7.443 27.838 1.00 95.62 207 GLU A O 1
ATOM 1708 N N . LYS A 1 208 ? -20.500 5.452 28.260 1.00 96.75 208 LYS A N 1
ATOM 1709 C CA . LYS A 1 208 ? -19.539 5.962 29.246 1.00 96.75 208 LYS A CA 1
ATOM 1710 C C . LYS A 1 208 ? -18.657 7.078 28.690 1.00 96.75 208 LYS A C 1
ATOM 1712 O O . LYS A 1 208 ? -18.360 8.040 29.395 1.00 96.75 208 LYS A O 1
ATOM 1717 N N . PHE A 1 209 ? -18.226 6.956 27.436 1.00 96.81 209 PHE A N 1
ATOM 1718 C CA . PHE A 1 209 ? -17.283 7.897 26.829 1.00 96.81 209 PHE A CA 1
ATOM 1719 C C . PHE A 1 209 ? -17.908 8.836 25.801 1.00 96.81 209 PHE A C 1
ATOM 1721 O O . PHE A 1 209 ? -17.170 9.583 25.153 1.00 96.81 209 PHE A O 1
ATOM 1728 N N . LYS A 1 210 ? -19.242 8.856 25.687 1.00 95.94 210 LYS A N 1
ATOM 1729 C CA . LYS A 1 210 ? -19.990 9.699 24.743 1.00 95.94 210 LYS A CA 1
ATOM 1730 C C . LYS A 1 210 ? -19.502 9.530 23.295 1.00 95.94 210 LYS A C 1
ATOM 1732 O O . LYS A 1 210 ? -19.204 10.513 22.614 1.00 95.94 210 LYS A O 1
ATOM 1737 N N . LEU A 1 211 ? -19.334 8.281 22.854 1.00 96.50 211 LEU A N 1
ATOM 1738 C CA . LEU A 1 211 ? -18.861 7.945 21.506 1.00 96.50 211 LEU A CA 1
ATOM 1739 C C . LEU A 1 211 ? -20.035 7.737 20.548 1.00 96.50 211 LEU A C 1
ATOM 1741 O O . LEU A 1 211 ? -21.071 7.193 20.933 1.00 96.50 211 LEU A O 1
ATOM 1745 N N . SER A 1 212 ? -19.842 8.144 19.294 1.00 94.81 212 SER A N 1
ATOM 1746 C CA . SER A 1 212 ? -20.787 7.913 18.200 1.00 94.81 212 SER A CA 1
ATOM 1747 C C . SER A 1 212 ? -20.714 6.461 17.705 1.00 94.81 212 SER A C 1
ATOM 1749 O O . SER A 1 212 ? -20.171 5.582 18.380 1.00 94.81 212 SER A O 1
ATOM 1751 N N . THR A 1 213 ? -21.283 6.186 16.534 1.00 94.62 213 THR A N 1
ATOM 1752 C CA . THR A 1 213 ? -21.320 4.855 15.913 1.00 94.62 213 THR A CA 1
ATOM 1753 C C . THR A 1 213 ? -19.946 4.172 15.855 1.00 94.62 213 THR A C 1
ATOM 1755 O O . THR A 1 213 ? -18.960 4.763 15.411 1.00 94.62 213 THR A O 1
ATOM 1758 N N . PHE A 1 214 ? -19.902 2.902 16.274 1.00 96.38 214 PHE A N 1
ATOM 1759 C CA . PHE A 1 214 ? -18.759 2.018 16.045 1.00 96.38 214 PHE A CA 1
ATOM 1760 C C . PHE A 1 214 ? -18.952 1.209 14.759 1.00 96.38 214 PHE A C 1
ATOM 1762 O O . PHE A 1 214 ? -19.981 0.556 14.572 1.00 96.38 214 PHE A O 1
ATOM 1769 N N . TYR A 1 215 ? -17.922 1.194 13.920 1.00 95.00 215 TYR A N 1
ATOM 1770 C CA . TYR A 1 215 ? -17.793 0.347 12.739 1.00 95.00 215 TYR A CA 1
ATOM 1771 C C . TYR A 1 215 ? -16.902 -0.837 13.102 1.00 95.00 215 TYR A C 1
ATOM 1773 O O . TYR A 1 215 ? -15.712 -0.664 13.372 1.00 95.00 215 TYR A O 1
ATOM 1781 N N . LEU A 1 216 ? -17.489 -2.030 13.169 1.00 95.06 216 LEU A N 1
ATOM 1782 C CA . LEU A 1 216 ? -16.793 -3.242 13.576 1.00 95.06 216 LEU A CA 1
ATOM 1783 C C . LEU A 1 216 ? -16.272 -3.988 12.349 1.00 95.06 216 LEU A C 1
ATOM 1785 O O . LEU A 1 216 ? -17.056 -4.523 11.566 1.00 95.06 216 LEU A O 1
ATOM 1789 N N . LEU A 1 217 ? -14.953 -4.043 12.214 1.00 92.75 217 LEU A N 1
ATOM 1790 C CA . LEU A 1 217 ? -14.237 -4.719 11.140 1.00 92.75 217 LEU A CA 1
ATOM 1791 C C . LEU A 1 217 ? -13.650 -6.054 11.614 1.00 92.75 217 LEU A C 1
ATOM 1793 O O . LEU A 1 217 ? -13.233 -6.186 12.766 1.00 92.75 217 LEU A O 1
ATOM 1797 N N . GLU A 1 218 ? -13.563 -7.018 10.703 1.00 90.94 218 GLU A N 1
ATOM 1798 C CA . GLU A 1 218 ? -12.862 -8.291 10.871 1.00 90.94 218 GLU A CA 1
ATOM 1799 C C . GLU A 1 218 ? -11.574 -8.314 10.056 1.00 90.94 218 GLU A C 1
ATOM 1801 O O . GLU A 1 218 ? -11.568 -7.928 8.887 1.00 90.94 218 GLU A O 1
ATOM 1806 N N . THR A 1 219 ? -10.504 -8.821 10.660 1.00 86.75 219 THR A N 1
ATOM 1807 C CA . THR A 1 219 ? -9.289 -9.295 9.982 1.00 86.75 219 THR A CA 1
ATOM 1808 C C . THR A 1 219 ? -9.064 -10.766 10.345 1.00 86.75 219 THR A C 1
ATOM 1810 O O . THR A 1 219 ? -9.699 -11.251 11.281 1.00 86.75 219 THR A O 1
ATOM 1813 N N . HIS A 1 220 ? -8.133 -11.474 9.686 1.00 79.56 220 HIS A N 1
ATOM 1814 C CA . HIS A 1 220 ? -7.895 -12.908 9.960 1.00 79.56 220 HIS A CA 1
ATOM 1815 C C . HIS A 1 220 ? -7.719 -13.269 11.446 1.00 79.56 220 HIS A C 1
ATOM 1817 O O . HIS A 1 220 ? -8.084 -14.361 11.864 1.00 79.56 220 HIS A O 1
ATOM 1823 N N . ASN A 1 221 ? -7.134 -12.373 12.246 1.00 83.19 221 ASN A N 1
ATOM 1824 C CA . ASN A 1 221 ? -6.753 -12.631 13.635 1.00 83.19 221 ASN A CA 1
ATOM 1825 C C . ASN A 1 221 ? -7.270 -11.595 14.640 1.00 83.19 221 ASN A C 1
ATOM 1827 O O . ASN A 1 221 ? -6.869 -11.622 15.806 1.00 83.19 221 ASN A O 1
ATOM 1831 N N . SER A 1 222 ? -8.091 -10.632 14.214 1.00 90.25 222 SER A N 1
ATOM 1832 C CA . SER A 1 222 ? -8.570 -9.599 15.128 1.00 90.25 222 SER A CA 1
ATOM 1833 C C . SER A 1 222 ? -9.882 -8.975 14.688 1.00 90.25 222 SER A C 1
ATOM 1835 O O . SER A 1 222 ? -10.229 -8.951 13.510 1.00 90.25 222 SER A O 1
ATOM 1837 N N . LYS A 1 223 ? -10.605 -8.431 15.663 1.00 93.56 223 LYS A N 1
ATOM 1838 C CA . LYS A 1 223 ? -11.748 -7.553 15.433 1.00 93.56 223 LYS A CA 1
ATOM 1839 C C . LYS A 1 223 ? -11.353 -6.130 15.796 1.00 93.56 223 LYS A C 1
ATOM 1841 O O . LYS A 1 223 ? -10.707 -5.912 16.821 1.00 93.56 223 LYS A O 1
ATOM 1846 N N . ILE A 1 224 ? -11.721 -5.170 14.958 1.00 94.25 224 ILE A N 1
ATOM 1847 C CA . ILE A 1 224 ? -11.353 -3.761 15.110 1.00 94.25 224 ILE A CA 1
ATOM 1848 C C . ILE A 1 224 ? -12.633 -2.939 15.182 1.00 94.25 224 ILE A C 1
ATOM 1850 O O . ILE A 1 224 ? -13.421 -2.954 14.245 1.00 94.25 224 ILE A O 1
ATOM 1854 N N . ALA A 1 225 ? -12.847 -2.210 16.273 1.00 95.88 225 ALA A N 1
ATOM 1855 C CA . ALA A 1 225 ? -13.931 -1.240 16.379 1.00 95.88 225 ALA A CA 1
ATOM 1856 C C . ALA A 1 225 ? -13.381 0.169 16.135 1.00 95.88 225 ALA A C 1
ATOM 1858 O O . ALA A 1 225 ? -12.517 0.633 16.879 1.00 95.88 225 ALA A O 1
ATOM 1859 N N . ILE A 1 226 ? -13.885 0.842 15.101 1.00 95.38 226 ILE A N 1
ATOM 1860 C CA . ILE A 1 226 ? -13.509 2.215 14.747 1.00 95.38 226 ILE A CA 1
ATOM 1861 C C . ILE A 1 226 ? -14.676 3.143 15.074 1.00 95.38 226 ILE A C 1
ATOM 1863 O O . ILE A 1 226 ? -15.797 2.882 14.648 1.00 95.38 226 ILE A O 1
ATOM 1867 N N . CYS A 1 227 ? -14.435 4.224 15.808 1.00 95.81 227 CYS A N 1
ATOM 1868 C CA . CYS A 1 227 ? -15.387 5.323 15.976 1.00 95.81 227 CYS A CA 1
ATOM 1869 C C . CYS A 1 227 ? -14.782 6.571 15.343 1.00 95.81 227 CYS A C 1
ATOM 1871 O O . CYS A 1 227 ? -13.628 6.877 15.605 1.00 95.81 227 CYS A O 1
ATOM 1873 N N . LEU A 1 228 ? -15.535 7.297 14.518 1.00 95.19 228 LEU A N 1
ATOM 1874 C CA . LEU A 1 228 ? -15.000 8.480 13.837 1.00 95.19 228 LEU A CA 1
ATOM 1875 C C . LEU A 1 228 ? -14.972 9.742 14.710 1.00 95.19 228 LEU A C 1
ATOM 1877 O O . LEU A 1 228 ? -14.390 10.738 14.281 1.00 95.19 228 LEU A O 1
ATOM 1881 N N . LYS A 1 229 ? -15.579 9.718 15.907 1.00 95.75 229 LYS A N 1
ATOM 1882 C CA . LYS A 1 229 ? -15.554 10.853 16.838 1.00 95.75 229 LYS A CA 1
ATOM 1883 C C . LYS A 1 229 ? -14.109 11.198 17.189 1.00 95.75 229 LYS A C 1
ATOM 1885 O O . LYS A 1 229 ? -13.339 10.325 17.588 1.00 95.75 229 LYS A O 1
ATOM 1890 N N . VAL A 1 230 ? -13.772 12.474 17.085 1.00 95.62 230 VAL A N 1
ATOM 1891 C CA . VAL A 1 230 ? -12.434 12.967 17.396 1.00 95.62 230 VAL A CA 1
ATOM 1892 C C . VAL A 1 230 ? -12.280 13.175 18.901 1.00 95.62 230 VAL A C 1
ATOM 1894 O O . VAL A 1 230 ? -13.165 13.721 19.561 1.00 95.62 230 VAL A O 1
ATOM 1897 N N . ILE A 1 231 ? -11.163 12.705 19.452 1.00 96.44 231 ILE A N 1
ATOM 1898 C CA . ILE A 1 231 ? -10.820 12.799 20.874 1.00 96.44 231 ILE A CA 1
ATOM 1899 C C . ILE A 1 231 ? -9.321 13.044 21.062 1.00 96.44 231 ILE A C 1
ATOM 1901 O O . ILE A 1 231 ? -8.514 12.782 20.170 1.00 96.44 231 ILE A O 1
ATOM 1905 N N . ASP A 1 232 ? -8.930 13.492 22.249 1.00 94.81 232 ASP A N 1
ATOM 1906 C CA . ASP A 1 232 ? -7.526 13.563 22.641 1.00 94.81 232 ASP A CA 1
ATOM 1907 C C . ASP A 1 232 ? -6.943 12.175 22.990 1.00 94.81 232 ASP A C 1
ATOM 1909 O O . ASP A 1 232 ? -7.656 11.218 23.327 1.00 94.81 232 ASP A O 1
ATOM 1913 N N . LYS A 1 233 ? -5.610 12.069 22.941 1.00 92.69 233 LYS A N 1
ATOM 1914 C CA . LYS A 1 233 ? -4.866 10.829 23.225 1.00 92.69 233 LYS A CA 1
ATOM 1915 C C . LYS A 1 233 ? -5.073 10.299 24.653 1.00 92.69 233 LYS A C 1
ATOM 1917 O O . LYS A 1 233 ? -5.128 9.082 24.847 1.00 92.69 233 LYS A O 1
ATOM 1922 N N . ASN A 1 234 ? -5.221 11.173 25.651 1.00 92.94 234 ASN A N 1
ATOM 1923 C CA . ASN A 1 234 ? -5.402 10.758 27.048 1.00 92.94 234 ASN A CA 1
ATOM 1924 C C . ASN A 1 234 ? -6.770 10.101 27.251 1.00 92.94 234 ASN A C 1
ATOM 1926 O O . ASN A 1 234 ? -6.897 9.080 27.933 1.00 92.94 234 ASN A O 1
ATOM 1930 N N . ARG A 1 235 ? -7.802 10.652 26.612 1.00 95.62 235 ARG A N 1
ATOM 1931 C CA . ARG A 1 235 ? -9.140 10.073 26.569 1.00 95.62 235 ARG A CA 1
ATOM 1932 C C . ARG A 1 235 ? -9.147 8.746 25.827 1.00 95.62 235 ARG A C 1
ATOM 1934 O O . ARG A 1 235 ? -9.786 7.813 26.313 1.00 95.62 235 ARG A O 1
ATOM 1941 N N . LEU A 1 236 ? -8.404 8.619 24.724 1.00 96.12 236 LEU A N 1
ATOM 1942 C CA . LEU A 1 236 ? -8.262 7.336 24.034 1.00 96.12 236 LEU A CA 1
ATOM 1943 C C . LEU A 1 236 ? -7.658 6.273 24.957 1.00 96.12 236 LEU A C 1
ATOM 1945 O O . LEU A 1 236 ? -8.228 5.192 25.072 1.00 96.12 236 LEU A O 1
ATOM 1949 N N . LYS A 1 237 ? -6.590 6.597 25.696 1.00 94.75 237 LYS A N 1
ATOM 1950 C CA . LYS A 1 237 ? -5.995 5.675 26.679 1.00 94.75 237 LYS A CA 1
ATOM 1951 C C . LYS A 1 237 ? -7.028 5.172 27.696 1.00 94.75 237 LYS A C 1
ATOM 1953 O O . LYS A 1 237 ? -7.133 3.971 27.936 1.00 94.75 237 LYS A O 1
ATOM 1958 N N . LYS A 1 238 ? -7.852 6.073 28.248 1.00 96.69 238 LYS A N 1
ATOM 1959 C CA . LYS A 1 238 ? -8.938 5.714 29.184 1.00 96.69 238 LYS A CA 1
ATOM 1960 C C . LYS A 1 238 ? -9.978 4.785 28.542 1.00 96.69 238 LYS A C 1
ATOM 1962 O O . LYS A 1 238 ? -10.426 3.840 29.191 1.00 96.69 238 LYS A O 1
ATOM 1967 N N . ILE A 1 239 ? -10.343 5.033 27.282 1.00 97.12 239 ILE A N 1
ATOM 1968 C CA . ILE A 1 239 ? -11.276 4.185 26.523 1.00 97.12 239 ILE A CA 1
ATOM 1969 C C . ILE A 1 239 ? -10.685 2.791 26.312 1.00 97.12 239 ILE A C 1
ATOM 1971 O O . ILE A 1 239 ? -11.369 1.805 26.574 1.00 97.12 239 ILE A O 1
ATOM 1975 N N . MET A 1 240 ? -9.428 2.701 25.871 1.00 95.44 240 MET A N 1
ATOM 1976 C CA . MET A 1 240 ? -8.753 1.427 25.605 1.00 95.44 240 MET A CA 1
ATOM 1977 C C . MET A 1 240 ? -8.656 0.563 26.864 1.00 95.44 240 MET A C 1
ATOM 1979 O O . MET A 1 240 ? -9.002 -0.619 26.822 1.00 95.44 240 MET A O 1
ATOM 1983 N N . ASN A 1 241 ? -8.291 1.174 27.996 1.00 94.38 241 ASN A N 1
ATOM 1984 C CA . ASN A 1 241 ? -8.226 0.497 29.292 1.00 94.38 241 ASN A CA 1
ATOM 1985 C C . ASN A 1 241 ? -9.598 -0.028 29.726 1.00 94.38 241 ASN A C 1
ATOM 1987 O O . ASN A 1 241 ? -9.722 -1.174 30.152 1.00 94.38 241 ASN A O 1
ATOM 1991 N N . PHE A 1 242 ? -10.649 0.783 29.579 1.00 96.25 242 PHE A N 1
ATOM 1992 C CA . PHE A 1 242 ? -12.007 0.359 29.915 1.00 96.25 242 PHE A CA 1
ATOM 1993 C C . PHE A 1 242 ? -12.521 -0.754 28.990 1.00 96.25 242 PHE A C 1
ATOM 1995 O O . PHE A 1 242 ? -13.173 -1.687 29.452 1.00 96.25 242 PHE A O 1
ATOM 2002 N N . ALA A 1 243 ? -12.212 -0.673 27.695 1.00 95.69 243 ALA A N 1
ATOM 2003 C CA . ALA A 1 243 ? -12.596 -1.674 26.706 1.00 95.69 243 ALA A CA 1
ATOM 2004 C C . ALA A 1 243 ? -11.759 -2.963 26.790 1.00 95.69 243 ALA A C 1
ATOM 2006 O O . ALA A 1 243 ? -12.142 -3.956 26.177 1.00 95.69 243 ALA A O 1
ATOM 2007 N N . LYS A 1 244 ? -10.643 -2.963 27.536 1.00 93.44 244 LYS A N 1
ATOM 2008 C CA . LYS A 1 244 ? -9.686 -4.079 27.634 1.00 93.44 244 LYS A CA 1
ATOM 2009 C C . LYS A 1 244 ? -9.172 -4.533 26.256 1.00 93.44 244 LYS A C 1
ATOM 2011 O O . LYS A 1 244 ? -9.137 -5.726 25.957 1.00 93.44 244 LYS A O 1
ATOM 2016 N N . CYS A 1 245 ? -8.825 -3.577 25.392 1.00 92.06 245 CYS A N 1
ATOM 2017 C CA . CYS A 1 245 ? -8.293 -3.846 24.051 1.00 92.06 245 CYS A CA 1
ATOM 2018 C C . CYS A 1 245 ? -6.756 -3.758 24.001 1.00 92.06 245 CYS A C 1
ATOM 2020 O O . CYS A 1 245 ? -6.120 -3.317 24.952 1.00 92.06 245 CYS A O 1
ATOM 2022 N N . GLU A 1 246 ? -6.145 -4.151 22.879 1.00 89.81 246 GLU A N 1
ATOM 2023 C CA . GLU A 1 246 ? -4.688 -4.073 22.680 1.00 89.81 246 GLU A CA 1
ATOM 2024 C C . GLU A 1 246 ? -4.202 -2.607 22.705 1.00 89.81 246 GLU A C 1
ATOM 2026 O O . GLU A 1 246 ? -4.521 -1.850 21.789 1.00 89.81 246 GLU A O 1
ATOM 2031 N N . SER A 1 247 ? -3.434 -2.209 23.732 1.00 88.94 247 SER A N 1
ATOM 2032 C CA . SER A 1 247 ? -2.906 -0.839 23.909 1.00 88.94 247 SER A CA 1
ATOM 2033 C C . SER A 1 247 ? -1.400 -0.692 23.694 1.00 88.94 247 SER A C 1
ATOM 2035 O O . SER A 1 247 ? -0.940 0.426 23.479 1.00 88.94 247 SER A O 1
ATOM 2037 N N . ASN A 1 248 ? -0.636 -1.788 23.646 1.00 84.75 248 ASN A N 1
ATOM 2038 C CA . ASN A 1 248 ? 0.835 -1.757 23.593 1.00 84.75 248 ASN A CA 1
ATOM 2039 C C . ASN A 1 248 ? 1.396 -0.860 22.476 1.00 84.75 248 ASN A C 1
ATOM 2041 O O . ASN A 1 248 ? 2.340 -0.106 22.692 1.00 84.75 248 ASN A O 1
ATOM 2045 N N . ALA A 1 249 ? 0.816 -0.926 21.272 1.00 79.94 249 ALA A N 1
ATOM 2046 C CA . ALA A 1 249 ? 1.240 -0.081 20.155 1.00 79.94 249 ALA A CA 1
ATOM 2047 C C . ALA A 1 249 ? 0.958 1.406 20.425 1.00 79.94 249 ALA A C 1
ATOM 2049 O O . ALA A 1 249 ? 1.816 2.253 20.189 1.00 79.94 249 ALA A O 1
ATOM 2050 N N . PHE A 1 250 ? -0.215 1.716 20.976 1.00 88.00 250 PHE A N 1
ATOM 2051 C CA . PHE A 1 250 ? -0.582 3.085 21.317 1.00 88.00 250 PHE A CA 1
ATOM 2052 C C . PHE A 1 250 ? 0.309 3.653 22.423 1.00 88.00 250 PHE A C 1
ATOM 2054 O O . PHE A 1 250 ? 0.743 4.794 22.331 1.00 88.00 250 PHE A O 1
ATOM 2061 N N . GLU A 1 251 ? 0.627 2.855 23.439 1.00 86.19 251 GLU A N 1
ATOM 2062 C CA . GLU A 1 251 ? 1.497 3.274 24.540 1.00 86.19 251 GLU A CA 1
ATOM 2063 C C . GLU A 1 251 ? 2.942 3.489 24.086 1.00 86.19 251 GLU A C 1
ATOM 2065 O O . GLU A 1 251 ? 3.572 4.455 24.506 1.00 86.19 251 GLU A O 1
ATOM 2070 N N . LYS A 1 252 ? 3.451 2.632 23.193 1.00 84.31 252 LYS A N 1
ATOM 2071 C CA . LYS A 1 252 ? 4.827 2.725 22.696 1.00 84.31 252 LYS A CA 1
ATOM 2072 C C . LYS A 1 252 ? 5.029 3.836 21.666 1.00 84.31 252 LYS A C 1
ATOM 2074 O O . LYS A 1 252 ? 6.071 4.480 21.669 1.00 84.31 252 LYS A O 1
ATOM 2079 N N . TYR A 1 253 ? 4.074 4.023 20.756 1.00 84.12 253 TYR A N 1
ATOM 2080 C CA . TYR A 1 253 ? 4.249 4.894 19.588 1.00 84.12 253 TYR A CA 1
ATOM 2081 C C . TYR A 1 253 ? 3.355 6.139 19.614 1.00 84.12 253 TYR A C 1
ATOM 2083 O O . TYR A 1 253 ? 3.576 7.071 18.850 1.00 84.12 253 TYR A O 1
ATOM 2091 N N . GLY A 1 254 ? 2.344 6.185 20.483 1.00 82.44 254 GLY A N 1
ATOM 2092 C CA . GLY A 1 254 ? 1.373 7.280 20.550 1.00 82.44 254 GLY A CA 1
ATOM 2093 C C . GLY A 1 254 ? 0.281 7.224 19.477 1.00 82.44 254 GLY A C 1
ATOM 2094 O O . GLY A 1 254 ? -0.504 8.168 19.360 1.00 82.44 254 GLY A O 1
ATOM 2095 N N . PHE A 1 255 ? 0.228 6.146 18.687 1.00 88.06 255 PHE A N 1
ATOM 2096 C CA . PHE A 1 255 ? -0.773 5.909 17.648 1.00 88.06 255 PHE A CA 1
ATOM 2097 C C . PHE A 1 255 ? -0.993 4.412 17.398 1.00 88.06 255 PHE A C 1
ATOM 2099 O O . PHE A 1 255 ? -0.213 3.559 17.817 1.00 88.06 255 PHE A O 1
ATOM 2106 N N . ILE A 1 256 ? -2.096 4.099 16.723 1.00 88.62 256 ILE A N 1
ATOM 2107 C CA . ILE A 1 256 ? -2.514 2.744 16.359 1.00 88.62 256 ILE A CA 1
ATOM 2108 C C . ILE A 1 256 ? -2.568 2.654 14.845 1.00 88.62 256 ILE A C 1
ATOM 2110 O O . ILE A 1 256 ? -3.128 3.532 14.194 1.00 88.62 256 ILE A O 1
ATOM 2114 N N . TRP A 1 257 ? -2.037 1.566 14.300 1.00 85.38 257 TRP A N 1
ATOM 2115 C CA . TRP A 1 257 ? -2.138 1.258 12.882 1.00 85.38 257 TRP A CA 1
ATOM 2116 C C . TRP A 1 257 ? -3.348 0.392 12.579 1.00 85.38 257 TRP A C 1
ATOM 2118 O O . TRP A 1 257 ? -3.578 -0.628 13.233 1.00 85.38 257 TRP A O 1
ATOM 2128 N N . VAL A 1 258 ? -4.065 0.751 11.520 1.00 85.69 258 VAL A N 1
ATOM 2129 C CA . VAL A 1 258 ? -5.113 -0.081 10.935 1.00 85.69 258 VAL A CA 1
ATOM 2130 C C . VAL A 1 258 ? -4.736 -0.410 9.511 1.00 85.69 258 VAL A C 1
ATOM 2132 O O . VAL A 1 258 ? -4.568 0.479 8.679 1.00 85.69 258 VAL A O 1
ATOM 2135 N N . ARG A 1 259 ? -4.621 -1.707 9.233 1.00 85.88 259 ARG A N 1
ATOM 2136 C CA . ARG A 1 259 ? -4.462 -2.221 7.877 1.00 85.88 259 ARG A CA 1
ATOM 2137 C C . ARG A 1 259 ? -5.716 -1.899 7.073 1.00 85.88 259 ARG A C 1
ATOM 2139 O O . ARG A 1 259 ? -6.815 -2.126 7.559 1.00 85.88 259 ARG A O 1
ATOM 2146 N N . THR A 1 260 ? -5.548 -1.410 5.854 1.00 80.50 260 THR A N 1
ATOM 2147 C CA . THR A 1 260 ? -6.657 -1.019 4.968 1.00 80.50 260 THR A CA 1
ATOM 2148 C C . THR A 1 260 ? -6.708 -1.851 3.690 1.00 80.50 260 THR A C 1
ATOM 2150 O O . THR A 1 260 ? -7.763 -1.960 3.073 1.00 80.50 260 THR A O 1
ATOM 2153 N N . SER A 1 261 ? -5.594 -2.486 3.313 1.00 78.19 261 SER A N 1
ATOM 2154 C CA . SER A 1 261 ? -5.496 -3.350 2.135 1.00 78.19 261 SER A CA 1
ATOM 2155 C C . SER A 1 261 ? -5.376 -4.826 2.497 1.00 78.19 261 SER A C 1
ATOM 2157 O O . SER A 1 261 ? -5.177 -5.201 3.654 1.00 78.19 261 SER A O 1
ATOM 2159 N N . LYS A 1 262 ? -5.390 -5.670 1.466 1.00 79.81 262 LYS A N 1
ATOM 2160 C CA . LYS A 1 262 ? -4.880 -7.043 1.514 1.00 79.81 262 LYS A CA 1
ATOM 2161 C C . LYS A 1 262 ? -3.462 -7.081 2.096 1.00 79.81 262 LYS A C 1
ATOM 2163 O O . LYS A 1 262 ? -2.685 -6.145 1.899 1.00 79.81 262 LYS A O 1
ATOM 2168 N N . MET A 1 263 ? -3.155 -8.139 2.842 1.00 74.38 263 MET A N 1
ATOM 2169 C CA . MET A 1 263 ? -1.805 -8.469 3.282 1.00 74.38 263 MET A CA 1
ATOM 2170 C C . MET A 1 263 ? -1.250 -9.513 2.331 1.00 74.38 263 MET A C 1
ATOM 2172 O O . MET A 1 263 ? -1.710 -10.656 2.296 1.00 74.38 263 MET A O 1
ATOM 2176 N N . ILE A 1 264 ? -0.255 -9.102 1.563 1.00 68.31 264 ILE A N 1
ATOM 2177 C CA . ILE A 1 264 ? 0.329 -9.930 0.518 1.00 68.31 264 ILE A CA 1
ATOM 2178 C C . ILE A 1 264 ? 1.725 -10.322 0.940 1.00 68.31 264 ILE A C 1
ATOM 2180 O O . ILE A 1 264 ? 2.481 -9.519 1.490 1.00 68.31 264 ILE A O 1
ATOM 2184 N N . THR A 1 265 ? 2.035 -11.584 0.687 1.00 66.06 265 THR A N 1
ATOM 2185 C CA . THR A 1 265 ? 3.356 -12.148 0.878 1.00 66.06 265 THR A CA 1
ATOM 2186 C C . THR A 1 265 ? 4.004 -12.502 -0.445 1.00 66.06 265 THR A C 1
ATOM 2188 O O . THR A 1 265 ? 3.342 -12.578 -1.479 1.00 66.06 265 THR A O 1
ATOM 2191 N N . ASN A 1 266 ? 5.299 -12.800 -0.408 1.00 57.88 266 ASN A N 1
ATOM 2192 C CA . ASN A 1 266 ? 5.994 -13.458 -1.515 1.00 57.88 266 ASN A CA 1
ATOM 2193 C C . ASN A 1 266 ? 5.416 -14.848 -1.866 1.00 57.88 266 ASN A C 1
ATOM 2195 O O . ASN A 1 266 ? 5.775 -15.394 -2.903 1.00 57.88 266 ASN A O 1
ATOM 2199 N N . HIS A 1 267 ? 4.509 -15.395 -1.048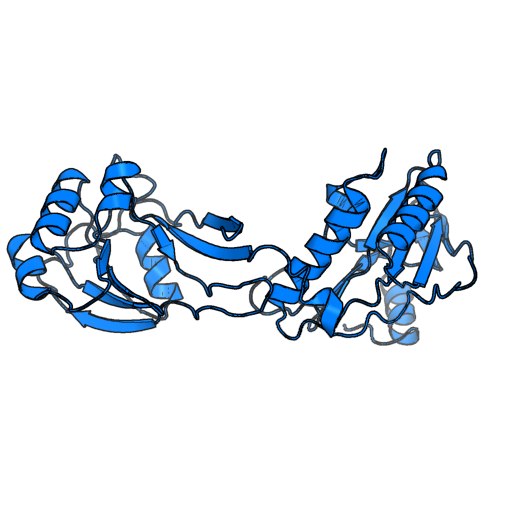 1.00 55.38 267 HIS A N 1
ATOM 2200 C CA . HIS A 1 267 ? 3.746 -16.621 -1.315 1.00 55.38 267 HIS A CA 1
ATOM 2201 C C . HIS A 1 267 ? 2.312 -16.357 -1.798 1.00 55.38 267 HIS A C 1
ATOM 2203 O O . HIS A 1 267 ? 1.531 -17.292 -1.949 1.00 55.38 267 HIS A O 1
ATOM 2209 N N . GLY A 1 268 ? 1.951 -15.095 -2.043 1.00 59.69 268 GLY A N 1
ATOM 2210 C CA . GLY A 1 268 ? 0.599 -14.689 -2.415 1.00 59.69 268 GLY A CA 1
ATOM 2211 C C . GLY A 1 268 ? -0.185 -14.078 -1.255 1.00 59.69 268 GLY A C 1
ATOM 2212 O O . GLY A 1 268 ? 0.380 -13.615 -0.259 1.00 59.69 268 GLY A O 1
ATOM 2213 N N . LEU A 1 269 ? -1.506 -14.015 -1.416 1.00 66.94 269 LEU A N 1
ATOM 2214 C CA . LEU A 1 269 ? -2.415 -13.399 -0.453 1.00 66.94 269 LEU A CA 1
ATOM 2215 C C . LEU A 1 269 ? -2.385 -14.163 0.878 1.00 66.94 269 LEU A C 1
ATOM 2217 O O . LEU A 1 269 ? -2.763 -15.328 0.924 1.00 66.94 269 LEU A O 1
ATOM 2221 N N . LYS A 1 270 ? -1.963 -13.501 1.959 1.00 73.31 270 LYS A N 1
ATOM 2222 C CA . LYS A 1 270 ? -2.010 -14.074 3.312 1.00 73.31 270 LYS A CA 1
ATOM 2223 C C . LYS A 1 270 ? -3.295 -13.713 4.048 1.00 73.31 270 LYS A C 1
ATOM 2225 O O . LYS A 1 270 ? -3.794 -14.517 4.823 1.00 73.31 270 LYS A O 1
ATOM 2230 N N . ASP A 1 271 ? -3.794 -12.496 3.853 1.00 76.19 271 ASP A N 1
ATOM 2231 C CA . ASP A 1 271 ? -5.039 -12.041 4.473 1.00 76.19 271 ASP A CA 1
ATOM 2232 C C . ASP A 1 271 ? -5.747 -11.037 3.562 1.00 76.19 271 ASP A C 1
ATOM 2234 O O . ASP A 1 271 ? -5.114 -10.123 3.022 1.00 76.19 271 ASP A O 1
ATOM 2238 N N . ASP A 1 272 ? -7.058 -11.183 3.402 1.00 81.88 272 ASP A N 1
ATOM 2239 C CA . ASP A 1 272 ? -7.861 -10.267 2.594 1.00 81.88 272 ASP A CA 1
ATOM 2240 C C . ASP A 1 272 ? -8.037 -8.917 3.306 1.00 81.88 272 ASP A C 1
ATOM 2242 O O . ASP A 1 272 ? -7.681 -8.768 4.475 1.00 81.88 272 ASP A O 1
ATOM 2246 N N . LYS A 1 273 ? -8.519 -7.883 2.616 1.00 84.25 273 LYS A N 1
ATOM 2247 C CA . LYS A 1 273 ? -8.798 -6.575 3.231 1.00 84.25 273 LYS A CA 1
ATOM 2248 C C . LYS A 1 273 ? -9.776 -6.715 4.415 1.00 84.25 273 LYS A C 1
ATOM 2250 O O . LYS A 1 273 ? -10.602 -7.628 4.410 1.00 84.25 273 LYS A O 1
ATOM 2255 N N . PRO A 1 274 ? -9.721 -5.822 5.422 1.00 88.69 274 PRO A N 1
ATOM 2256 C CA . PRO A 1 274 ? -10.677 -5.869 6.521 1.00 88.69 274 PRO A CA 1
ATOM 2257 C C . PRO A 1 274 ? -12.121 -5.815 6.020 1.00 88.69 274 PRO A C 1
ATOM 2259 O O . PRO A 1 274 ? -12.447 -5.027 5.130 1.00 88.69 274 PRO A O 1
ATOM 2262 N N . ARG A 1 275 ? -12.992 -6.624 6.619 1.00 90.38 275 ARG A N 1
ATOM 2263 C CA . ARG A 1 275 ? -14.407 -6.714 6.242 1.00 90.38 275 ARG A CA 1
ATOM 2264 C C . ARG A 1 275 ? -15.278 -6.075 7.310 1.00 90.38 275 ARG A C 1
ATOM 2266 O O . ARG A 1 275 ? -15.122 -6.388 8.485 1.00 90.38 275 ARG A O 1
ATOM 2273 N N . LEU A 1 276 ? -16.223 -5.217 6.928 1.00 91.62 276 LEU A N 1
ATOM 2274 C CA . LEU A 1 276 ? -17.238 -4.736 7.867 1.00 91.62 276 LEU A CA 1
ATOM 2275 C C . LEU A 1 276 ? -18.139 -5.904 8.296 1.00 91.62 276 LEU A C 1
ATOM 2277 O O . LEU A 1 276 ? -18.761 -6.550 7.458 1.00 91.62 276 LEU A O 1
ATOM 2281 N N . ILE A 1 277 ? -18.220 -6.149 9.603 1.00 91.31 277 ILE A N 1
ATOM 2282 C CA . ILE A 1 277 ? -19.120 -7.143 10.198 1.00 91.31 277 ILE A CA 1
ATOM 2283 C C . ILE A 1 277 ? -20.442 -6.485 10.584 1.00 91.31 277 ILE A C 1
ATOM 2285 O O . ILE A 1 277 ? -21.515 -7.008 10.298 1.00 91.31 277 ILE A O 1
ATOM 2289 N N . LYS A 1 278 ? -20.364 -5.366 11.313 1.00 93.12 278 LYS A N 1
ATOM 2290 C CA . LYS A 1 278 ? -21.526 -4.748 11.957 1.00 93.12 278 LYS A CA 1
ATOM 2291 C C . LYS A 1 278 ? -21.281 -3.276 12.257 1.00 93.12 278 LYS A C 1
ATOM 2293 O O . LYS A 1 278 ? -20.161 -2.864 12.546 1.00 93.12 278 LYS A O 1
ATOM 2298 N N . MET A 1 279 ? -22.360 -2.502 12.272 1.00 94.19 279 MET A N 1
ATOM 2299 C CA . MET A 1 279 ? -22.386 -1.156 12.837 1.00 94.19 279 MET A CA 1
ATOM 2300 C C . MET A 1 279 ? -23.127 -1.175 14.175 1.00 94.19 279 MET A C 1
ATOM 2302 O O . MET A 1 279 ? -24.233 -1.707 14.276 1.00 94.19 279 MET A O 1
ATOM 2306 N N . ILE A 1 280 ? -22.523 -0.597 15.210 1.00 94.81 280 ILE A N 1
ATOM 2307 C CA . ILE A 1 280 ? -23.171 -0.380 16.508 1.00 94.81 280 ILE A CA 1
ATOM 2308 C C . ILE A 1 280 ? -23.547 1.093 16.565 1.00 94.81 280 ILE A C 1
ATOM 2310 O O . ILE A 1 280 ? -22.741 1.954 16.923 1.00 94.81 280 ILE A O 1
ATOM 2314 N N . ILE A 1 281 ? -24.763 1.365 16.105 1.00 93.25 281 ILE A N 1
ATOM 2315 C CA . ILE A 1 281 ? -25.264 2.713 15.859 1.00 93.25 281 ILE A CA 1
ATOM 2316 C C . ILE A 1 281 ? -25.475 3.443 17.188 1.00 93.25 281 ILE A C 1
ATOM 2318 O O . ILE A 1 281 ? -26.172 2.941 18.067 1.00 93.25 281 ILE A O 1
ATOM 2322 N N . ASN A 1 282 ? -24.914 4.648 17.298 1.00 92.94 282 ASN A N 1
ATOM 2323 C CA . ASN A 1 282 ? -25.243 5.603 18.353 1.00 92.94 282 ASN A CA 1
ATOM 2324 C C . ASN A 1 282 ? -25.268 7.022 17.774 1.00 92.94 282 ASN A C 1
ATOM 2326 O O . ASN A 1 282 ? -24.229 7.673 17.662 1.00 92.94 282 ASN A O 1
ATOM 2330 N N . LYS A 1 283 ? -26.469 7.492 17.421 1.00 89.56 283 LYS A N 1
ATOM 2331 C CA . LYS A 1 283 ? -26.669 8.792 16.763 1.00 89.56 283 LYS A CA 1
ATOM 2332 C C . LYS A 1 283 ? -26.638 9.987 17.716 1.00 89.56 283 LYS A C 1
ATOM 2334 O O . LYS A 1 283 ? -26.553 11.127 17.268 1.00 89.56 283 LYS A O 1
ATOM 2339 N N . LYS A 1 284 ? -26.680 9.750 19.036 1.00 91.00 284 LYS A N 1
ATOM 2340 C CA . LYS A 1 284 ? -26.737 10.812 20.058 1.00 91.00 284 LYS A CA 1
ATOM 2341 C C . LYS A 1 284 ? -25.566 11.795 19.952 1.00 91.00 284 LYS A C 1
ATOM 2343 O O . LYS A 1 284 ? -25.700 12.951 20.334 1.00 91.00 284 LYS A O 1
ATOM 2348 N N . PHE A 1 285 ? -24.437 11.338 19.412 1.00 89.19 285 PHE A N 1
ATOM 2349 C CA . PHE A 1 285 ? -23.197 12.102 19.309 1.00 89.19 285 PHE A CA 1
ATOM 2350 C C . PHE A 1 285 ? -22.753 12.331 17.856 1.00 89.19 285 PHE A C 1
ATOM 2352 O O . PHE A 1 285 ? -21.571 12.549 17.616 1.00 89.19 285 PHE A O 1
ATOM 2359 N N . ASP A 1 286 ? -23.667 12.279 16.879 1.00 86.25 286 ASP A N 1
ATOM 2360 C CA . ASP A 1 286 ? -23.329 12.470 15.456 1.00 86.25 286 ASP A CA 1
ATOM 2361 C C . ASP A 1 286 ? -23.101 13.938 15.056 1.00 86.25 286 ASP A C 1
ATOM 2363 O O . ASP A 1 286 ? -22.490 14.185 14.021 1.00 86.25 286 ASP A O 1
ATOM 2367 N N . LYS A 1 287 ? -23.550 14.905 15.871 1.00 87.50 287 LYS A N 1
ATOM 2368 C CA . LYS A 1 287 ? -23.306 16.351 15.663 1.00 87.50 287 LYS A CA 1
ATOM 2369 C C . LYS A 1 287 ? -21.932 16.827 16.162 1.00 87.50 287 LYS A C 1
ATOM 2371 O O . LYS A 1 287 ? -21.533 17.962 15.914 1.00 87.50 287 LYS A O 1
ATOM 2376 N N . GLU A 1 288 ? -21.238 15.977 16.908 1.00 91.56 288 GLU A N 1
ATOM 2377 C CA . GLU A 1 288 ? -19.899 16.249 17.434 1.00 91.56 288 GLU A CA 1
ATOM 2378 C C . GLU A 1 288 ? -18.852 16.261 16.304 1.00 91.56 288 GLU A C 1
ATOM 2380 O O . GLU A 1 288 ? -19.188 15.895 15.185 1.00 91.56 288 GLU A O 1
ATOM 2385 N N . PRO A 1 289 ? -17.593 16.662 16.556 1.00 94.25 289 PRO A N 1
ATOM 2386 C CA . PRO A 1 289 ? -16.548 16.597 15.536 1.00 94.25 289 PRO A CA 1
ATOM 2387 C C . PRO A 1 289 ? -16.145 15.154 15.186 1.00 94.25 289 PRO A C 1
ATOM 2389 O O . PRO A 1 289 ? -15.781 14.362 16.069 1.00 94.25 289 PRO A O 1
ATOM 2392 N N . HIS A 1 290 ? -16.126 14.832 13.889 1.00 94.69 290 HIS A N 1
ATOM 2393 C CA . HIS A 1 290 ? -15.687 13.539 13.347 1.00 94.69 290 HIS A CA 1
ATOM 2394 C C . HIS A 1 290 ? -14.522 13.710 12.380 1.00 94.69 290 HIS A C 1
ATOM 2396 O O . HIS A 1 290 ? -14.352 14.736 11.729 1.00 94.69 290 HIS A O 1
ATOM 2402 N N . SER A 1 291 ? -13.683 12.686 12.286 1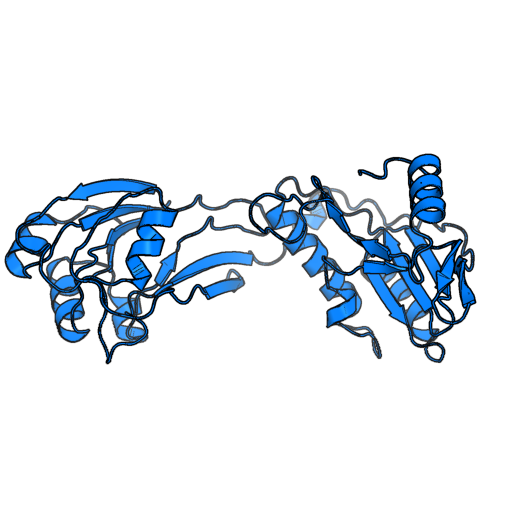.00 93.94 291 SER A N 1
ATOM 2403 C CA . SER A 1 291 ? -12.468 12.773 11.489 1.00 93.94 291 SER A CA 1
ATOM 2404 C C . SER A 1 291 ? -12.747 12.656 9.992 1.00 93.94 291 SER A C 1
ATOM 2406 O O . SER A 1 291 ? -13.190 11.606 9.517 1.00 93.94 291 SER A O 1
ATOM 2408 N N . ARG A 1 292 ? -12.390 13.704 9.239 1.00 90.69 292 ARG A N 1
ATOM 2409 C CA . ARG A 1 292 ? -12.420 13.713 7.773 1.00 90.69 292 ARG A CA 1
ATOM 2410 C C . ARG A 1 292 ? -11.467 12.674 7.160 1.00 90.69 292 ARG A C 1
ATOM 2412 O O . ARG A 1 292 ? -11.964 11.847 6.396 1.00 90.69 292 ARG A O 1
ATOM 2419 N N . PRO A 1 293 ? -10.174 12.587 7.552 1.00 86.81 293 PRO A N 1
ATOM 2420 C CA . PRO A 1 293 ? -9.254 11.586 6.998 1.00 86.81 293 PRO A CA 1
ATOM 2421 C C . PRO A 1 293 ? -9.720 10.127 7.139 1.00 86.81 293 PRO A C 1
ATOM 2423 O O . PRO A 1 293 ? -9.418 9.277 6.304 1.00 86.81 293 PRO A O 1
ATOM 2426 N N . HIS A 1 294 ? -10.437 9.793 8.213 1.00 90.50 294 HIS A N 1
ATOM 2427 C CA . HIS A 1 294 ? -10.874 8.417 8.475 1.00 90.50 294 HIS A CA 1
ATOM 2428 C C . HIS A 1 294 ? -12.217 8.081 7.823 1.00 90.50 294 HIS A C 1
ATOM 2430 O O . HIS A 1 294 ? -12.550 6.904 7.681 1.00 90.50 294 HIS A O 1
ATOM 2436 N N . LEU A 1 295 ? -12.969 9.088 7.376 1.00 88.00 295 LEU A N 1
ATOM 2437 C CA . LEU A 1 295 ? -14.175 8.875 6.586 1.00 88.00 295 LEU A CA 1
ATOM 2438 C C . LEU A 1 295 ? -13.843 8.165 5.266 1.00 88.00 295 LEU A C 1
ATOM 2440 O O . LEU A 1 295 ? -14.566 7.261 4.849 1.00 88.00 295 LEU A O 1
ATOM 2444 N N . ASP A 1 296 ? -12.714 8.518 4.651 1.00 77.44 296 ASP A N 1
ATOM 2445 C CA . ASP A 1 296 ? -12.254 7.906 3.405 1.00 77.44 296 ASP A CA 1
ATOM 2446 C C . ASP A 1 296 ? -11.890 6.428 3.568 1.00 77.44 296 ASP A C 1
ATOM 2448 O O . ASP A 1 296 ? -12.125 5.643 2.650 1.00 77.44 296 ASP A O 1
ATOM 2452 N N . LEU A 1 297 ? -11.410 6.012 4.749 1.00 79.94 297 LEU A N 1
ATOM 2453 C CA . LEU A 1 297 ? -11.246 4.589 5.056 1.00 79.94 297 LEU A CA 1
ATOM 2454 C C . LEU A 1 297 ? -12.591 3.867 4.967 1.00 79.94 297 LEU A C 1
ATOM 2456 O O . LEU A 1 297 ? -12.696 2.843 4.296 1.00 79.94 297 LEU A O 1
ATOM 2460 N N . LEU A 1 298 ? -13.622 4.393 5.630 1.00 83.25 298 LEU A N 1
ATOM 2461 C CA . LEU A 1 298 ? -14.940 3.762 5.620 1.00 83.25 298 LEU A CA 1
ATOM 2462 C C . LEU A 1 298 ? -15.524 3.728 4.201 1.00 83.25 298 LEU A C 1
ATOM 2464 O O . LEU A 1 298 ? -16.004 2.678 3.776 1.00 83.25 298 LEU A O 1
ATOM 2468 N N . LYS A 1 299 ? -15.377 4.812 3.427 1.00 83.06 299 LYS A N 1
ATOM 2469 C CA . LYS A 1 299 ? -15.765 4.844 2.006 1.00 83.06 299 LYS A CA 1
ATOM 2470 C C . LYS A 1 299 ? -15.021 3.792 1.181 1.00 83.06 299 LYS A C 1
ATOM 2472 O O . LYS A 1 299 ? -15.645 3.105 0.377 1.00 83.06 299 LYS A O 1
ATOM 2477 N N . HIS A 1 300 ? -13.715 3.615 1.397 1.00 73.62 300 HIS A N 1
ATOM 2478 C CA . HIS A 1 300 ? -12.913 2.596 0.710 1.00 73.62 300 HIS A CA 1
ATOM 2479 C C . HIS A 1 300 ? -13.351 1.164 1.055 1.00 73.62 300 HIS A C 1
ATOM 2481 O O . HIS A 1 300 ? -13.244 0.256 0.231 1.00 73.62 300 HIS A O 1
ATOM 2487 N N . LEU A 1 301 ? -13.897 0.967 2.256 1.00 73.19 301 LEU A N 1
ATOM 2488 C CA . LEU A 1 301 ? -14.521 -0.284 2.686 1.00 73.19 301 LEU A CA 1
ATOM 2489 C C . LEU A 1 301 ? -15.982 -0.426 2.212 1.00 73.19 301 LEU A C 1
ATOM 2491 O O . LEU A 1 301 ? -16.653 -1.379 2.601 1.00 73.19 301 LEU A O 1
ATOM 2495 N N . GLY A 1 302 ? -16.474 0.487 1.364 1.00 77.19 302 GLY A N 1
ATOM 2496 C CA . GLY A 1 302 ? -17.829 0.467 0.805 1.00 77.19 302 GLY A CA 1
ATOM 2497 C C . GLY A 1 302 ? -18.906 1.034 1.733 1.00 77.19 302 GLY A C 1
ATOM 2498 O O . GLY A 1 302 ? -20.095 0.858 1.478 1.00 77.19 302 GLY A O 1
ATOM 2499 N N . ILE A 1 303 ? -18.519 1.710 2.814 1.00 80.94 303 ILE A N 1
ATOM 2500 C CA . ILE A 1 303 ? -19.435 2.207 3.841 1.00 80.94 303 ILE A CA 1
ATOM 2501 C C . ILE A 1 303 ? -19.761 3.670 3.542 1.00 80.94 303 ILE A C 1
ATOM 2503 O O . ILE A 1 303 ? -18.903 4.551 3.631 1.00 80.94 303 ILE A O 1
ATOM 2507 N N . LYS A 1 304 ? -21.023 3.940 3.205 1.00 79.06 304 LYS A N 1
ATOM 2508 C CA . LYS A 1 304 ? -21.523 5.308 3.043 1.00 79.06 304 LYS A CA 1
ATOM 2509 C C . LYS A 1 304 ? -21.832 5.891 4.417 1.00 79.06 304 LYS A C 1
ATOM 2511 O O . LYS A 1 304 ? -22.735 5.424 5.106 1.00 79.06 304 LYS A O 1
ATOM 2516 N N . VAL A 1 305 ? -21.078 6.911 4.806 1.00 80.38 305 VAL A N 1
ATOM 2517 C CA . VAL A 1 305 ? -21.249 7.617 6.076 1.00 80.38 305 VAL A CA 1
ATOM 2518 C C . VAL A 1 305 ? -21.347 9.105 5.789 1.00 80.38 305 VAL A C 1
ATOM 2520 O O . VAL A 1 305 ? -20.523 9.645 5.050 1.00 80.38 305 VAL A O 1
AT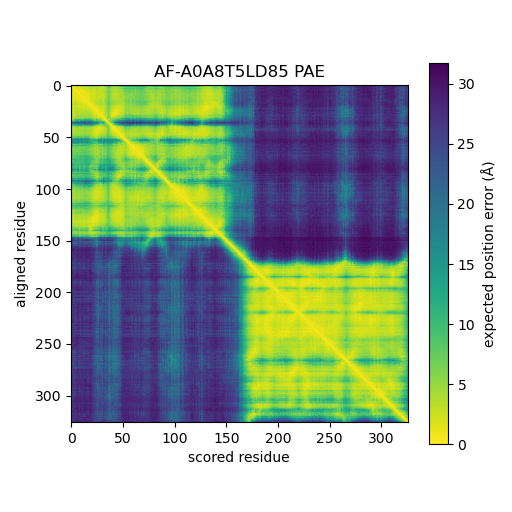OM 2523 N N . ASN A 1 306 ? -22.349 9.756 6.376 1.00 80.31 306 ASN A N 1
ATOM 2524 C CA . ASN A 1 306 ? -22.496 11.202 6.334 1.00 80.31 306 ASN A CA 1
ATOM 2525 C C . ASN A 1 306 ? -22.404 11.746 7.762 1.00 80.31 306 ASN A C 1
ATOM 2527 O O . ASN A 1 306 ? -23.239 11.412 8.603 1.00 80.31 306 ASN A O 1
ATOM 2531 N N . HIS A 1 307 ? -21.376 12.547 8.030 1.00 83.44 307 HIS A N 1
ATOM 2532 C CA . HIS A 1 307 ? -21.218 13.268 9.288 1.00 83.44 307 HIS A CA 1
ATOM 2533 C C . HIS A 1 307 ? -21.211 14.769 8.982 1.00 83.44 307 HIS A C 1
ATOM 2535 O O . HIS A 1 307 ? -20.443 15.191 8.119 1.00 83.44 307 HIS A O 1
ATOM 2541 N N . PRO A 1 308 ? -22.044 15.572 9.666 1.00 81.00 308 PRO A N 1
ATOM 2542 C CA . PRO A 1 308 ? -22.209 16.989 9.348 1.00 81.00 308 PRO A CA 1
ATOM 2543 C C . PRO A 1 308 ? -21.020 17.856 9.786 1.00 81.00 308 PRO A C 1
ATOM 2545 O O . PRO A 1 308 ? -20.826 18.934 9.239 1.00 81.00 308 PRO A O 1
ATOM 2548 N N . ASN A 1 309 ? -20.229 17.404 10.765 1.00 90.00 309 ASN A N 1
ATOM 2549 C CA . ASN A 1 309 ? -19.140 18.175 11.359 1.00 90.00 309 ASN A CA 1
ATOM 2550 C C . ASN A 1 309 ? -17.811 17.418 11.221 1.00 90.00 309 ASN A C 1
ATOM 2552 O O . ASN A 1 309 ? -17.487 16.541 12.024 1.00 90.00 309 ASN A O 1
ATOM 2556 N N . LEU A 1 310 ? -17.068 17.718 10.154 1.00 91.56 310 LEU A N 1
ATOM 2557 C CA . LEU A 1 310 ? -15.829 17.032 9.788 1.00 91.56 310 LEU A CA 1
ATOM 2558 C C . LEU A 1 310 ? -14.601 17.897 10.089 1.00 91.56 310 LEU A C 1
ATOM 2560 O O . LEU A 1 310 ? -14.550 19.057 9.693 1.00 91.56 310 LEU A O 1
ATOM 2564 N N . VAL A 1 311 ? -13.584 17.309 10.723 1.00 91.88 311 VAL A N 1
ATOM 2565 C CA . VAL A 1 311 ? -12.321 17.983 11.075 1.00 91.88 311 VAL A CA 1
ATOM 2566 C C . VAL A 1 311 ? -11.087 17.207 10.602 1.00 91.88 311 VAL A C 1
ATOM 2568 O O . VAL A 1 311 ? -11.124 15.981 10.438 1.00 91.88 311 VAL A O 1
ATOM 2571 N N . GLY A 1 312 ? -9.976 17.926 10.430 1.00 88.69 312 GLY A N 1
ATOM 2572 C CA . GLY A 1 312 ? -8.713 17.412 9.898 1.00 88.69 312 GLY A CA 1
ATOM 2573 C C . GLY A 1 312 ? -8.579 17.579 8.383 1.00 88.69 312 GLY A C 1
ATOM 2574 O O . GLY A 1 312 ? -9.498 18.038 7.704 1.00 88.69 312 GLY A O 1
ATOM 2575 N N . ASN A 1 313 ? -7.416 17.195 7.862 1.00 84.19 313 ASN A N 1
ATOM 2576 C CA . ASN A 1 313 ? -7.074 17.313 6.445 1.00 84.19 313 ASN A CA 1
ATOM 2577 C C . ASN A 1 313 ? -7.992 16.474 5.543 1.00 84.19 313 ASN A C 1
ATOM 2579 O O . ASN A 1 313 ? -8.661 15.539 5.983 1.00 84.19 313 ASN A O 1
ATOM 2583 N N . GLU A 1 314 ? -7.995 16.779 4.244 1.00 72.12 314 GLU A N 1
ATOM 2584 C CA . GLU A 1 314 ? -8.868 16.085 3.293 1.00 72.12 314 GLU A CA 1
ATOM 2585 C C . GLU A 1 314 ? -8.512 14.614 3.088 1.00 72.12 314 GLU A C 1
ATOM 2587 O O . GLU A 1 314 ? -9.409 13.815 2.849 1.00 72.12 314 GLU A O 1
ATOM 2592 N N . LYS A 1 315 ? -7.227 14.253 3.189 1.00 67.50 315 LYS A N 1
ATOM 2593 C CA . LYS A 1 315 ? -6.735 12.898 2.919 1.00 67.50 315 LYS A CA 1
ATOM 2594 C C . LYS A 1 315 ? -5.956 12.351 4.105 1.00 67.50 315 LYS A C 1
ATOM 2596 O O . LYS A 1 315 ? -5.169 13.060 4.733 1.00 67.50 315 LYS A O 1
ATOM 2601 N N . ASN A 1 316 ? -6.145 11.063 4.375 1.00 64.62 316 ASN A N 1
ATOM 2602 C CA . ASN A 1 316 ? -5.325 10.344 5.344 1.00 64.62 316 ASN A CA 1
ATOM 2603 C C . ASN A 1 316 ? -3.948 10.025 4.760 1.00 64.62 316 ASN A C 1
ATOM 2605 O O . ASN A 1 316 ? -3.833 9.698 3.576 1.00 64.62 316 ASN A O 1
ATOM 2609 N N . LYS A 1 317 ? -2.909 10.047 5.600 1.00 65.38 317 LYS A N 1
ATOM 2610 C CA . LYS A 1 317 ? -1.604 9.515 5.205 1.00 65.38 317 LYS A CA 1
ATOM 2611 C C . LYS A 1 317 ? -1.705 7.996 5.142 1.00 65.38 317 LYS A C 1
ATOM 2613 O O . LYS A 1 317 ? -1.918 7.325 6.151 1.00 65.38 317 LYS A O 1
ATOM 2618 N N . VAL A 1 318 ? -1.577 7.461 3.934 1.00 62.09 318 VAL A N 1
ATOM 2619 C CA . VAL A 1 318 ? -1.512 6.021 3.701 1.00 62.09 318 VAL A CA 1
ATOM 2620 C C . VAL A 1 318 ? -0.051 5.622 3.656 1.00 62.09 318 VAL A C 1
ATOM 2622 O O . VAL A 1 318 ? 0.716 6.115 2.833 1.00 62.09 318 VAL A O 1
ATOM 2625 N N . TYR A 1 319 ? 0.325 4.706 4.533 1.00 62.22 319 TYR A N 1
ATOM 2626 C CA . TYR A 1 319 ? 1.685 4.206 4.614 1.00 62.22 319 TYR A CA 1
ATOM 2627 C C . TYR A 1 319 ? 1.758 2.808 4.015 1.00 62.22 319 TYR A C 1
ATOM 2629 O O . TYR A 1 319 ? 0.871 1.977 4.232 1.00 62.22 319 TYR A O 1
ATOM 2637 N N . MET A 1 320 ? 2.839 2.538 3.290 1.00 51.03 320 MET A N 1
ATOM 2638 C CA . MET A 1 320 ? 3.163 1.204 2.800 1.00 51.03 320 MET A CA 1
ATOM 2639 C C . MET A 1 320 ? 4.171 0.555 3.747 1.00 51.03 320 MET A C 1
ATOM 2641 O O . MET A 1 320 ? 5.303 1.016 3.883 1.00 51.03 320 MET A O 1
ATOM 2645 N N . ALA A 1 321 ? 3.763 -0.533 4.390 1.00 52.16 321 ALA A N 1
ATOM 2646 C CA . ALA A 1 321 ? 4.654 -1.361 5.188 1.00 52.16 321 ALA A CA 1
ATOM 2647 C C . ALA A 1 321 ? 5.291 -2.442 4.311 1.00 52.16 321 ALA A C 1
ATOM 2649 O O . ALA A 1 321 ? 4.573 -3.203 3.666 1.00 52.16 321 ALA A O 1
ATOM 2650 N N . LYS A 1 322 ? 6.626 -2.548 4.346 1.00 51.06 322 LYS A N 1
ATOM 2651 C CA . LYS A 1 322 ? 7.385 -3.689 3.814 1.00 51.06 322 LYS A CA 1
ATOM 2652 C C . LYS A 1 322 ? 8.153 -4.338 4.963 1.00 51.06 322 LYS A C 1
ATOM 2654 O O . LYS A 1 322 ? 9.232 -3.876 5.323 1.00 51.06 322 LYS A O 1
ATOM 2659 N N . PHE A 1 323 ? 7.587 -5.381 5.568 1.00 51.19 323 PHE A N 1
ATOM 2660 C CA . PHE A 1 323 ? 8.246 -6.095 6.666 1.00 51.19 323 PHE A CA 1
ATOM 2661 C C . PHE A 1 323 ? 8.999 -7.313 6.149 1.00 51.19 323 PHE A C 1
ATOM 2663 O O . PHE A 1 323 ? 8.475 -8.067 5.332 1.00 51.19 323 PHE A O 1
ATOM 2670 N N . LYS A 1 324 ? 10.205 -7.521 6.676 1.00 42.22 324 LYS A N 1
ATOM 2671 C CA . LYS A 1 324 ? 10.927 -8.788 6.583 1.00 42.22 324 LYS A CA 1
ATOM 2672 C C . LYS A 1 324 ? 10.426 -9.669 7.727 1.00 42.22 324 LYS A C 1
ATOM 2674 O O . LYS A 1 324 ? 10.548 -9.286 8.885 1.00 42.22 324 LYS A O 1
ATOM 2679 N N . GLY A 1 325 ? 9.804 -10.791 7.401 1.00 42.19 325 GLY A N 1
ATOM 2680 C CA . GLY A 1 325 ? 9.371 -11.802 8.357 1.00 42.19 325 GLY A CA 1
ATOM 2681 C C . GLY A 1 325 ? 10.573 -12.287 9.153 1.00 42.19 325 GLY A C 1
ATOM 2682 O O . GLY A 1 325 ? 11.648 -12.479 8.572 1.00 42.19 325 GLY A O 1
ATOM 2683 N N . PHE A 1 326 ? 10.383 -12.378 10.469 1.00 33.22 326 PHE A N 1
ATOM 2684 C CA . PHE A 1 326 ? 11.386 -12.860 11.411 1.00 33.22 326 PHE A CA 1
ATOM 2685 C C . PHE A 1 326 ? 11.772 -14.304 11.105 1.00 33.22 326 PHE A C 1
ATOM 2687 O O . PHE A 1 326 ? 10.844 -15.095 10.814 1.00 33.22 326 PHE A O 1
#